Protein AF-0000000082894915 (afdb_homodimer)

Secondary structure (DSSP, 8-state):
--------HHHHHHHHHHHTGGGG-SSPP---TT-EE-TTSTTSEE--TTEESTTS-EEPPPBS-S--EEEE--SS-EEEEEEE-PPTT---S-EEEEEEEEPPTT--EEEEEEEEE----GGGSSEEEEEE-SS-TTT-EEEE-SGGGGGG--EEE-SSSEEEEEEEESSS-EEEEEEEEE-/--------HHHHHHHHHHHTGGGG-SSPP---TT-EE-TTSTTSEE--TTEESTTS-EEPPPBS-S--EEEE--SS-EEEEEEE-PPTT--PSPEEEEEEEEPPTT--EEEEEEEEE----GGGSSEEEEEE-SS-TTT-EEEE-SGGGGGG--EEE-SSSEEEEEEEESSS-EEEEEEEEE-

Foldseek 3Di:
DPVPPPDALLVVLVVCVVVVLLVCQPDADQAPLSWHQDSVHRQATDEFPQFDDRRSPHGDDWDQFDDEDEAEFAADKDKDKDKGAGDPPDDDDKTKYKYKYFYPFPKKKKKFWDFKDDDADPVCVFKWKWKAQRPHRRPRIDIDRHRVCSVVDGMDMHPTGMMMMMIMHRDGMMITMMMMHID/DPPPPPDALLVVLVVCVVVVLLVCQPDADQAPLSWHQDSVHRQATDEFPQFDDRRSPHGDDWDQFDDEDEAEFAADKDKDKDKGAGDPPDPDDKTKYKYKYFYPFPKKKKKFWDFKDDDADPVCVFWWKWKAQRPHRRPRIDIDRHRVCSVVDGMDIHPTGMMMMMIMHRDGMMITMMMMHID

pLDDT: mean 91.47, std 13.09, range [15.95, 98.88]

Sequence (366 aa):
MGNSVYASASVFKAVNDYYDCAKVCIFKLSCRNGGYQNPANCISCNCPEGFGGPLCERRENSVVATCGGDFKATSVWQTLSATLDRRIGRTPFPFSCYFHIKAPAGKRVMIQLETLRMTCSTACSMNNLMINLGENWYTGSMRLCCTSDIEKYGTFTTAENLAVMGLYSRLNSVYFSVKYKITMGNSVYASASVFKAVNDYYDCAKVCIFKLSCRNGGYQNPANCISCNCPEGFGGPLCERRENSVVATCGGDFKATSVWQTLSATLDRRIGRTPFPFSCYFHIKAPAGKRVMIQLETLRMTCSTACSMNNLMINLGENWYTGSMRLCCTSDIEKYGTFTTAENLAVMGLYSRLNSVYFSVKYKIT

InterPro domains:
  IPR000742 EGF-like domain [PS00022] (45-56)
  IPR000742 EGF-like domain [PS01186] (45-56)
  IPR000859 CUB domain [PS01180] (67-183)
  IPR000859 CUB domain [SM00042] (67-183)
  IPR035914 Spermadhesin, CUB domain superfamily [G3DSA:2.60.120.290] (61-182)
  IPR035914 Spermadhesin, CUB domain superfamily [SSF49854] (64-174)

Structure (mmCIF, N/CA/C/O backbone):
data_AF-0000000082894915-model_v1
#
loop_
_entity.id
_entity.type
_entity.pdbx_description
1 polymer 'CUB domain-containing protein'
#
loop_
_atom_site.group_PDB
_atom_site.id
_atom_site.type_symbol
_atom_site.label_atom_id
_atom_site.label_alt_id
_atom_site.label_comp_id
_atom_site.label_asym_id
_atom_site.label_entity_id
_atom_site.label_seq_id
_atom_site.pdbx_PDB_ins_code
_atom_site.Cartn_x
_atom_site.Cartn_y
_atom_site.Cartn_z
_atom_site.occupancy
_atom_site.B_iso_or_equiv
_atom_site.auth_seq_id
_atom_site.auth_comp_id
_atom_site.auth_asym_id
_atom_site.auth_atom_id
_atom_site.pdbx_PDB_model_num
ATOM 1 N N . MET A 1 1 ? -10.992 10.609 -13.406 1 15.95 1 MET A N 1
ATOM 2 C CA . MET A 1 1 ? -9.812 9.766 -13.242 1 15.95 1 MET A CA 1
ATOM 3 C C . MET A 1 1 ? -9.68 9.289 -11.805 1 15.95 1 MET A C 1
ATOM 5 O O . MET A 1 1 ? -9.469 10.094 -10.898 1 15.95 1 MET A O 1
ATOM 9 N N . GLY A 1 2 ? -10.453 8.492 -11.234 1 24.12 2 GLY A N 1
ATOM 10 C CA . GLY A 1 2 ? -10.508 7.828 -9.945 1 24.12 2 GLY A CA 1
ATOM 11 C C . GLY A 1 2 ? -9.148 7.395 -9.438 1 24.12 2 GLY A C 1
ATOM 12 O O . GLY A 1 2 ? -8.422 6.676 -10.133 1 24.12 2 GLY A O 1
ATOM 13 N N . ASN A 1 3 ? -8.289 8.211 -8.922 1 26.86 3 ASN A N 1
ATOM 14 C CA . ASN A 1 3 ? -6.891 8.047 -8.547 1 26.86 3 ASN A CA 1
ATOM 15 C C . ASN A 1 3 ? -6.629 6.66 -7.957 1 26.86 3 ASN A C 1
ATOM 17 O O . ASN A 1 3 ? -7.031 6.375 -6.828 1 26.86 3 ASN A O 1
ATOM 21 N N . SER A 1 4 ? -6.863 5.605 -8.68 1 36.03 4 SER A N 1
ATOM 22 C CA . SER A 1 4 ? -6.73 4.18 -8.398 1 36.03 4 SER A CA 1
ATOM 23 C C . SER A 1 4 ? -5.422 3.879 -7.676 1 36.03 4 SER A C 1
ATOM 25 O O . SER A 1 4 ? -4.34 4.125 -8.219 1 36.03 4 SER A O 1
ATOM 27 N N . VAL A 1 5 ? -5.207 4.395 -6.449 1 45.31 5 VAL A N 1
ATOM 28 C CA . VAL A 1 5 ? -4.051 3.971 -5.664 1 45.31 5 VAL A CA 1
ATOM 29 C C . VAL A 1 5 ? -3.736 2.506 -5.961 1 45.31 5 VAL A C 1
ATOM 31 O O . VAL A 1 5 ? -4.578 1.628 -5.746 1 45.31 5 VAL A O 1
ATOM 34 N N . TYR A 1 6 ? -2.873 2.234 -6.887 1 55.25 6 TYR A N 1
ATOM 35 C CA . TYR A 1 6 ? -2.375 0.924 -7.285 1 55.25 6 TYR A CA 1
ATOM 36 C C . TYR A 1 6 ? -1.666 0.233 -6.125 1 55.25 6 TYR A C 1
ATOM 38 O O . TYR A 1 6 ? -0.63 0.707 -5.652 1 55.25 6 TYR A O 1
ATOM 46 N N . ALA A 1 7 ? -2.5 -0.317 -5.234 1 73.12 7 ALA A N 1
ATOM 47 C CA . ALA A 1 7 ? -1.909 -1.176 -4.211 1 73.12 7 ALA A CA 1
ATOM 48 C C . ALA A 1 7 ? -1.878 -2.631 -4.668 1 73.12 7 ALA A C 1
ATOM 50 O O . ALA A 1 7 ? -2.74 -3.066 -5.434 1 73.12 7 ALA A O 1
ATOM 51 N N . SER A 1 8 ? -0.844 -3.209 -4.254 1 81.88 8 SER A N 1
ATOM 52 C CA . SER A 1 8 ? -0.698 -4.621 -4.594 1 81.88 8 SER A CA 1
ATOM 53 C C . SER A 1 8 ? -1.717 -5.477 -3.85 1 81.88 8 SER A C 1
ATOM 55 O O . SER A 1 8 ? -2.336 -5.02 -2.887 1 81.88 8 SER A O 1
ATOM 57 N N . ALA A 1 9 ? -1.854 -6.645 -4.309 1 88.19 9 ALA A N 1
ATOM 58 C CA . ALA A 1 9 ? -2.766 -7.59 -3.674 1 88.19 9 ALA A CA 1
ATOM 59 C C . ALA A 1 9 ? -2.377 -7.836 -2.219 1 88.19 9 ALA A C 1
ATOM 61 O O . ALA A 1 9 ? -3.242 -7.984 -1.354 1 88.19 9 ALA A O 1
ATOM 62 N N . SER A 1 10 ? -1.105 -7.914 -2.002 1 90.19 10 SER A N 1
ATOM 63 C CA . SER A 1 10 ? -0.643 -8.156 -0.64 1 90.19 10 SER A CA 1
ATOM 64 C C . SER A 1 10 ? -1.04 -7.02 0.292 1 90.19 10 SER A C 1
ATOM 66 O O . SER A 1 10 ? -1.34 -7.246 1.466 1 90.19 10 SER A O 1
ATOM 68 N N . VAL A 1 11 ? -1.036 -5.875 -0.235 1 89.62 11 VAL A N 1
ATOM 69 C CA . VAL A 1 11 ? -1.404 -4.715 0.572 1 89.62 11 VAL A CA 1
ATOM 70 C C . VAL A 1 11 ? -2.898 -4.758 0.886 1 89.62 11 VAL A C 1
ATOM 72 O O . VAL A 1 11 ? -3.305 -4.543 2.031 1 89.62 11 VAL A O 1
ATOM 75 N N . PHE A 1 12 ? -3.711 -5.066 -0.064 1 92.88 12 PHE A N 1
ATOM 76 C CA . PHE A 1 12 ? -5.145 -5.215 0.161 1 92.88 12 PHE A CA 1
ATOM 77 C C . PHE A 1 12 ? -5.418 -6.266 1.229 1 92.88 12 PHE A C 1
ATOM 79 O O . PHE A 1 12 ? -6.25 -6.055 2.115 1 92.88 12 PHE A O 1
ATOM 86 N N . LYS A 1 13 ? -4.738 -7.301 1.101 1 93.75 13 LYS A N 1
ATOM 87 C CA . LYS A 1 13 ? -4.898 -8.359 2.088 1 93.75 13 LYS A CA 1
ATOM 88 C C . LYS A 1 13 ? -4.512 -7.879 3.484 1 93.75 13 LYS A C 1
ATOM 90 O O . LYS A 1 13 ? -5.223 -8.148 4.457 1 93.75 13 LYS A O 1
ATOM 95 N N . ALA A 1 14 ? -3.439 -7.234 3.566 1 92.25 14 ALA A N 1
ATOM 96 C CA . ALA A 1 14 ? -2.959 -6.742 4.855 1 92.25 14 ALA A CA 1
ATOM 97 C C . ALA A 1 14 ? -3.971 -5.793 5.492 1 92.25 14 ALA A C 1
ATOM 99 O O . ALA A 1 14 ? -4.258 -5.895 6.688 1 92.25 14 ALA A O 1
ATOM 100 N N . VAL A 1 15 ? -4.465 -4.922 4.746 1 92 15 VAL A N 1
ATOM 101 C CA . VAL A 1 15 ? -5.414 -3.947 5.27 1 92 15 VAL A CA 1
ATOM 102 C C . VAL A 1 15 ? -6.715 -4.648 5.656 1 92 15 VAL A C 1
ATOM 104 O O . VAL A 1 15 ? -7.293 -4.355 6.707 1 92 15 VAL A O 1
ATOM 107 N N . ASN A 1 16 ? -7.199 -5.543 4.801 1 93.88 16 ASN A N 1
ATOM 108 C CA . ASN A 1 16 ? -8.359 -6.355 5.156 1 93.88 16 ASN A CA 1
ATOM 109 C C . ASN A 1 16 ? -8.172 -7.035 6.512 1 93.88 16 ASN A C 1
ATOM 111 O O . ASN A 1 16 ? -9.086 -7.031 7.344 1 93.88 16 ASN A O 1
ATOM 115 N N . ASP A 1 17 ? -7.031 -7.633 6.656 1 92.75 17 ASP A N 1
ATOM 116 C CA . ASP A 1 17 ? -6.766 -8.352 7.898 1 92.75 17 ASP A CA 1
ATOM 117 C C . ASP A 1 17 ? -6.719 -7.395 9.086 1 92.75 17 ASP A C 1
ATOM 119 O O . ASP A 1 17 ? -7.164 -7.734 10.18 1 92.75 17 ASP A O 1
ATOM 123 N N . TYR A 1 18 ? -6.184 -6.262 8.852 1 91.5 18 TYR A N 1
ATOM 124 C CA . TYR A 1 18 ? -6.074 -5.27 9.914 1 91.5 18 TYR A CA 1
ATOM 125 C C . TYR A 1 18 ? -7.453 -4.793 10.359 1 91.5 18 TYR A C 1
ATOM 127 O O . TYR A 1 18 ? -7.742 -4.75 11.555 1 91.5 18 TYR A O 1
ATOM 135 N N . TYR A 1 19 ? -8.336 -4.539 9.422 1 92.19 19 TYR A N 1
ATOM 136 C CA . TYR A 1 19 ? -9.648 -3.975 9.734 1 92.19 19 TYR A CA 1
ATOM 137 C C . TYR A 1 19 ? -10.695 -5.07 9.883 1 92.19 19 TYR A C 1
ATOM 139 O O . TYR A 1 19 ? -11.805 -4.82 10.367 1 92.19 19 TYR A O 1
ATOM 147 N N . ASP A 1 20 ? -10.32 -6.246 9.391 1 92.5 20 ASP A N 1
ATOM 148 C CA . ASP A 1 20 ? -11.305 -7.324 9.273 1 92.5 20 ASP A CA 1
ATOM 149 C C . ASP A 1 20 ? -12.469 -6.91 8.375 1 92.5 20 ASP A C 1
ATOM 151 O O . ASP A 1 20 ? -13.633 -7.051 8.75 1 92.5 20 ASP A O 1
ATOM 155 N N . CYS A 1 21 ? -12.102 -6.363 7.293 1 94.19 21 CYS A N 1
ATOM 156 C CA . CYS A 1 21 ? -13.102 -5.812 6.383 1 94.19 21 CYS A CA 1
ATOM 157 C C . CYS A 1 21 ? -14.078 -6.891 5.93 1 94.19 21 CYS A C 1
ATOM 159 O O . CYS A 1 21 ? -15.273 -6.629 5.781 1 94.19 21 CYS A O 1
ATOM 161 N N . ALA A 1 22 ? -13.547 -8.039 5.703 1 94.94 22 ALA A N 1
ATOM 162 C CA . ALA A 1 22 ? -14.367 -9.125 5.172 1 94.94 22 ALA A CA 1
ATOM 163 C C . ALA A 1 22 ? -15.461 -9.516 6.16 1 94.94 22 ALA A C 1
ATOM 165 O O . ALA A 1 22 ? -16.391 -10.242 5.805 1 94.94 22 ALA A O 1
ATOM 166 N N . LYS A 1 23 ? -15.398 -9.023 7.344 1 91.31 23 LYS A N 1
ATOM 167 C CA . LYS A 1 23 ? -16.391 -9.32 8.367 1 91.31 23 LYS A CA 1
ATOM 168 C C . LYS A 1 23 ? -17.781 -8.844 7.938 1 91.31 23 LYS A C 1
ATOM 170 O O . LYS A 1 23 ? -18.797 -9.32 8.445 1 91.31 23 LYS A O 1
ATOM 175 N N . VAL A 1 24 ? -17.812 -7.969 7 1 91.38 24 VAL A N 1
ATOM 176 C CA . VAL A 1 24 ? -19.078 -7.426 6.52 1 91.38 24 VAL A CA 1
ATOM 177 C C . VAL A 1 24 ? -19.891 -8.539 5.855 1 91.38 24 VAL A C 1
ATOM 179 O O . VAL A 1 24 ? -21.109 -8.438 5.758 1 91.38 24 VAL A O 1
ATOM 182 N N . CYS A 1 25 ? -19.219 -9.492 5.387 1 94.19 25 CYS A N 1
ATOM 183 C CA . CYS A 1 25 ? -19.891 -10.602 4.715 1 94.19 25 CYS A CA 1
ATOM 184 C C . CYS A 1 25 ? -20.562 -11.523 5.719 1 94.19 25 CYS A C 1
ATOM 186 O O . CYS A 1 25 ? -19.891 -12.148 6.547 1 94.19 25 CYS A O 1
ATOM 188 N N . ILE A 1 26 ? -21.812 -11.648 5.621 1 93.31 26 ILE A N 1
ATOM 189 C CA . ILE A 1 26 ? -22.594 -12.414 6.574 1 93.31 26 ILE A CA 1
ATOM 190 C C . ILE A 1 26 ? -22.344 -13.906 6.363 1 93.31 26 ILE A C 1
ATOM 192 O O . ILE A 1 26 ? -22.094 -14.641 7.32 1 93.31 26 ILE A O 1
ATOM 196 N N . PHE A 1 27 ? -22.5 -14.281 5.09 1 96.19 27 PHE A N 1
ATOM 197 C CA . PHE A 1 27 ? -22.203 -15.672 4.777 1 96.19 27 PHE A CA 1
ATOM 198 C C . PHE A 1 27 ? -20.719 -15.867 4.527 1 96.19 27 PHE A C 1
ATOM 200 O O . PHE A 1 27 ? -20.141 -15.203 3.66 1 96.19 27 PHE A O 1
ATOM 207 N N . LYS A 1 28 ? -20.156 -16.703 5.25 1 96.75 28 LYS A N 1
ATOM 208 C CA . LYS A 1 28 ? -18.703 -16.859 5.195 1 96.75 28 LYS A CA 1
ATOM 209 C C . LYS A 1 28 ? -18.312 -17.891 4.145 1 96.75 28 LYS A C 1
ATOM 211 O O . LYS A 1 28 ? -18.953 -18.938 4.02 1 96.75 28 LYS A O 1
ATOM 216 N N . LEU A 1 29 ? -17.297 -17.547 3.377 1 97.56 29 LEU A N 1
ATOM 217 C CA . LEU A 1 29 ? -16.688 -18.469 2.428 1 97.56 29 LEU A CA 1
ATOM 218 C C . LEU A 1 29 ? -15.398 -19.062 2.998 1 97.56 29 LEU A C 1
ATOM 220 O O . LEU A 1 29 ? -14.703 -18.422 3.785 1 97.56 29 LEU A O 1
ATOM 224 N N . SER A 1 30 ? -15.094 -20.281 2.604 1 97.62 30 SER A N 1
ATOM 225 C CA . SER A 1 30 ? -13.805 -20.875 2.92 1 97.62 30 SER A CA 1
ATOM 226 C C . SER A 1 30 ? -12.797 -20.641 1.804 1 97.62 30 SER A C 1
ATOM 228 O O . SER A 1 30 ? -12.625 -21.484 0.924 1 97.62 30 SER A O 1
ATOM 230 N N . CYS A 1 31 ? -12.156 -19.578 1.862 1 98.5 31 CYS A N 1
ATOM 231 C CA . CYS A 1 31 ? -11.18 -19.234 0.837 1 98.5 31 CYS A CA 1
ATOM 232 C C . CYS A 1 31 ? -9.93 -20.094 0.964 1 98.5 31 CYS A C 1
ATOM 234 O O . CYS A 1 31 ? -9.469 -20.375 2.074 1 98.5 31 CYS A O 1
ATOM 236 N N . ARG A 1 32 ? -9.383 -20.453 -0.139 1 98.06 32 ARG A N 1
ATOM 237 C CA . ARG A 1 32 ? -8.234 -21.359 -0.155 1 98.06 32 ARG A CA 1
ATOM 238 C C . ARG A 1 32 ? -6.949 -20.594 -0.466 1 98.06 32 ARG A C 1
ATOM 240 O O . ARG A 1 32 ? -6.992 -19.422 -0.853 1 98.06 32 ARG A O 1
ATOM 247 N N . ASN A 1 33 ? -5.863 -21.219 -0.162 1 97.75 33 ASN A N 1
ATOM 248 C CA . ASN A 1 33 ? -4.527 -20.781 -0.541 1 97.75 33 ASN A CA 1
ATOM 249 C C . ASN A 1 33 ? -4.273 -19.328 -0.114 1 97.75 33 ASN A C 1
ATOM 251 O O . ASN A 1 33 ? -3.73 -18.531 -0.883 1 97.75 33 ASN A O 1
ATOM 255 N N . GLY A 1 34 ? -4.73 -19.031 1.026 1 96.75 34 GLY A N 1
ATOM 256 C CA . GLY A 1 34 ? -4.441 -17.719 1.613 1 96.75 34 GLY A CA 1
ATOM 257 C C . GLY A 1 34 ? -5.395 -16.641 1.157 1 96.75 34 GLY A C 1
ATOM 258 O O . GLY A 1 34 ? -5.273 -15.484 1.571 1 96.75 34 GLY A O 1
ATOM 259 N N . GLY A 1 35 ? -6.332 -16.984 0.276 1 98 35 GLY A N 1
ATOM 260 C CA . GLY A 1 35 ? -7.336 -16.016 -0.137 1 98 35 GLY A CA 1
ATOM 261 C C . GLY A 1 35 ? -8.211 -15.539 1.007 1 98 35 GLY A C 1
ATOM 262 O O . GLY A 1 35 ? -8.203 -16.125 2.09 1 98 35 GLY A O 1
ATOM 263 N N . TYR A 1 36 ? -8.891 -14.383 0.743 1 97.69 36 TYR A N 1
ATOM 264 C CA . TYR A 1 36 ? -9.844 -13.867 1.718 1 97.69 36 TYR A CA 1
ATOM 265 C C . TYR A 1 36 ? -11.117 -13.391 1.034 1 97.69 36 TYR A C 1
ATOM 267 O O . TYR A 1 36 ? -11.102 -13.039 -0.148 1 97.69 36 TYR A O 1
ATOM 275 N N . GLN A 1 37 ? -12.156 -13.523 1.823 1 97.44 37 GLN A N 1
ATOM 276 C CA . GLN A 1 37 ? -13.453 -13.156 1.256 1 97.44 37 GLN A CA 1
ATOM 277 C C . GLN A 1 37 ? -13.492 -11.672 0.899 1 97.44 37 GLN A C 1
ATOM 279 O O . GLN A 1 37 ? -13.062 -10.828 1.688 1 97.44 37 GLN A O 1
ATOM 284 N N . ASN A 1 38 ? -13.969 -11.367 -0.318 1 96.44 38 ASN A N 1
ATOM 285 C CA . ASN A 1 38 ? -14 -10.008 -0.849 1 96.44 38 ASN A CA 1
ATOM 286 C C . ASN A 1 38 ? -15.102 -9.18 -0.203 1 96.44 38 ASN A C 1
ATOM 288 O O . ASN A 1 38 ? -16.281 -9.43 -0.427 1 96.44 38 ASN A O 1
ATOM 292 N N . PRO A 1 39 ? -14.688 -8.148 0.516 1 94.5 39 PRO A N 1
ATOM 293 C CA . PRO A 1 39 ? -15.719 -7.355 1.193 1 94.5 39 PRO A CA 1
ATOM 294 C C . PRO A 1 39 ? -16.641 -6.633 0.217 1 94.5 39 PRO A C 1
ATOM 296 O O . PRO A 1 39 ? -17.781 -6.324 0.559 1 94.5 39 PRO A O 1
ATOM 299 N N . ALA A 1 40 ? -16.109 -6.395 -1 1 93.06 40 ALA A N 1
ATOM 300 C CA . ALA A 1 40 ? -16.875 -5.66 -1.994 1 93.06 40 ALA A CA 1
ATOM 301 C C . ALA A 1 40 ? -17.797 -6.598 -2.781 1 93.06 40 ALA A C 1
ATOM 303 O O . ALA A 1 40 ? -18.688 -6.148 -3.492 1 93.06 40 ALA A O 1
ATOM 304 N N . ASN A 1 41 ? -17.5 -7.852 -2.791 1 94.31 41 ASN A N 1
ATOM 305 C CA . ASN A 1 41 ? -18.25 -8.906 -3.459 1 94.31 41 ASN A CA 1
ATOM 306 C C . ASN A 1 41 ? -18.219 -10.211 -2.662 1 94.31 41 ASN A C 1
ATOM 308 O O . ASN A 1 41 ? -17.438 -11.117 -2.973 1 94.31 41 ASN A O 1
ATOM 312 N N . CYS A 1 42 ? -19.109 -10.375 -1.768 1 95.75 42 CYS A N 1
ATOM 313 C CA . CYS A 1 42 ? -19.062 -11.383 -0.713 1 95.75 42 CYS A CA 1
ATOM 314 C C . CYS A 1 42 ? -19.266 -12.781 -1.282 1 95.75 42 CYS A C 1
ATOM 316 O O . CYS A 1 42 ? -19.188 -13.773 -0.555 1 95.75 42 CYS A O 1
ATOM 318 N N . ILE A 1 43 ? -19.391 -12.891 -2.551 1 97.06 43 ILE A N 1
ATOM 319 C CA . ILE A 1 43 ? -19.641 -14.211 -3.115 1 97.06 43 ILE A CA 1
ATOM 320 C C . ILE A 1 43 ? -18.359 -14.781 -3.707 1 97.06 43 ILE A C 1
ATOM 322 O O . ILE A 1 43 ? -18.375 -15.836 -4.34 1 97.06 43 ILE A O 1
ATOM 326 N N . SER A 1 44 ? -17.297 -14.062 -3.555 1 97.75 44 SER A N 1
ATOM 327 C CA . SER A 1 44 ? -16.016 -14.547 -4.059 1 97.75 44 SER A CA 1
ATOM 328 C C . SER A 1 44 ? -14.867 -14.133 -3.143 1 97.75 44 SER A C 1
ATOM 330 O O . SER A 1 44 ? -15.039 -13.289 -2.26 1 97.75 44 SER A O 1
ATOM 332 N N . CYS A 1 45 ? -13.766 -14.781 -3.342 1 98.44 45 CYS A N 1
ATOM 333 C CA . CYS A 1 45 ? -12.555 -14.469 -2.592 1 98.44 45 CYS A CA 1
ATOM 334 C C . CYS A 1 45 ? -11.594 -13.633 -3.434 1 98.44 45 CYS A C 1
ATOM 336 O O . CYS A 1 45 ? -11.594 -13.734 -4.664 1 98.44 45 CYS A O 1
ATOM 338 N N . ASN A 1 46 ? -10.883 -12.789 -2.775 1 97.44 46 ASN A N 1
ATOM 339 C CA . ASN A 1 46 ? -9.664 -12.227 -3.35 1 97.44 46 ASN A CA 1
ATOM 340 C C . ASN A 1 46 ? -8.492 -13.195 -3.242 1 97.44 46 ASN A C 1
ATOM 342 O O . ASN A 1 46 ? -8.195 -13.703 -2.158 1 97.44 46 ASN A O 1
ATOM 346 N N . CYS A 1 47 ? -7.906 -13.375 -4.387 1 98.06 47 CYS A N 1
ATOM 347 C CA . CYS A 1 47 ? -6.895 -14.43 -4.43 1 98.06 47 CYS A CA 1
ATOM 348 C C . CYS A 1 47 ? -5.496 -13.836 -4.539 1 98.06 47 CYS A C 1
ATOM 350 O O . CYS A 1 47 ? -5.309 -12.781 -5.141 1 98.06 47 CYS A O 1
ATOM 352 N N . PRO A 1 48 ? -4.457 -14.539 -3.916 1 97.38 48 PRO A N 1
ATOM 353 C CA . PRO A 1 48 ? -3.078 -14.18 -4.254 1 97.38 48 PRO A CA 1
ATOM 354 C C . PRO A 1 48 ? -2.762 -14.367 -5.734 1 97.38 48 PRO A C 1
ATOM 356 O O . PRO A 1 48 ? -3.447 -15.133 -6.422 1 97.38 48 PRO A O 1
ATOM 359 N N . GLU A 1 49 ? -1.721 -13.602 -6.109 1 95.62 49 GLU A N 1
ATOM 360 C CA . GLU A 1 49 ? -1.301 -13.742 -7.504 1 95.62 49 GLU A CA 1
ATOM 361 C C . GLU A 1 49 ? -1.016 -15.203 -7.848 1 95.62 49 GLU A C 1
ATOM 363 O O . GLU A 1 49 ? -0.374 -15.914 -7.07 1 95.62 49 GLU A O 1
ATOM 368 N N . GLY A 1 50 ? -1.603 -15.703 -8.977 1 97.94 50 GLY A N 1
ATOM 369 C CA . GLY A 1 50 ? -1.394 -17.062 -9.438 1 97.94 50 GLY A CA 1
ATOM 370 C C . GLY A 1 50 ? -2.541 -18 -9.094 1 97.94 50 GLY A C 1
ATOM 371 O O . GLY A 1 50 ? -2.604 -19.125 -9.586 1 97.94 50 GLY A O 1
ATOM 372 N N . PHE A 1 51 ? -3.389 -17.516 -8.297 1 98.56 51 PHE A N 1
ATOM 373 C CA . PHE A 1 51 ? -4.559 -18.312 -7.934 1 98.56 51 PHE A CA 1
ATOM 374 C C . PHE A 1 51 ? -5.836 -17.656 -8.445 1 98.56 51 PHE A C 1
ATOM 376 O O . PHE A 1 51 ? -5.938 -16.438 -8.484 1 98.56 51 PHE A O 1
ATOM 383 N N . GLY A 1 52 ? -6.773 -18.594 -8.805 1 97.81 52 GLY A N 1
ATOM 384 C CA . GLY A 1 52 ? -8.062 -18.125 -9.281 1 97.81 52 GLY A CA 1
ATOM 385 C C . GLY A 1 52 ? -9.219 -18.984 -8.805 1 97.81 52 GLY A C 1
ATOM 386 O O . GLY A 1 52 ? -9.062 -19.797 -7.895 1 97.81 52 GLY A O 1
ATOM 387 N N . GLY A 1 53 ? -10.43 -18.688 -9.461 1 97 53 GLY A N 1
ATOM 388 C CA . GLY A 1 53 ? -11.656 -19.297 -8.977 1 97 53 GLY A CA 1
ATOM 389 C C . GLY A 1 53 ? -12.305 -18.516 -7.844 1 97 53 GLY A C 1
ATOM 390 O O . GLY A 1 53 ? -11.664 -17.656 -7.227 1 97 53 GLY A O 1
ATOM 391 N N . PRO A 1 54 ? -13.578 -18.828 -7.59 1 97.12 54 PRO A N 1
ATOM 392 C CA . PRO A 1 54 ? -14.273 -18.047 -6.562 1 97.12 54 PRO A CA 1
ATOM 393 C C . PRO A 1 54 ? -13.68 -18.234 -5.168 1 97.12 54 PRO A C 1
ATOM 395 O O . PRO A 1 54 ? -13.805 -17.359 -4.309 1 97.12 54 PRO A O 1
ATOM 398 N N . LEU A 1 55 ? -12.953 -19.359 -4.965 1 98.56 55 LEU A N 1
ATOM 399 C CA . LEU A 1 55 ? -12.422 -19.656 -3.641 1 98.56 55 LEU A CA 1
ATOM 400 C C . LEU A 1 55 ? -10.898 -19.672 -3.654 1 98.56 55 LEU A C 1
ATOM 402 O O . LEU A 1 55 ? -10.266 -20.062 -2.666 1 98.56 55 LEU A O 1
ATOM 406 N N . CYS A 1 56 ? -10.273 -19.297 -4.738 1 98.62 56 CYS A N 1
ATOM 407 C CA . CYS A 1 56 ? -8.828 -19.328 -4.914 1 98.62 56 CYS A CA 1
ATOM 408 C C . CYS A 1 56 ? -8.305 -20.766 -4.918 1 98.62 56 CYS A C 1
ATOM 410 O O . CYS A 1 56 ? -7.258 -21.047 -4.332 1 98.62 56 CYS A O 1
ATOM 412 N N . GLU A 1 57 ? -9.125 -21.625 -5.574 1 98.06 57 GLU A N 1
ATOM 413 C CA . GLU A 1 57 ? -8.844 -23.047 -5.445 1 98.06 57 GLU A CA 1
ATOM 414 C C . GLU A 1 57 ? -8.117 -23.578 -6.68 1 98.06 57 GLU A C 1
ATOM 416 O O . GLU A 1 57 ? -7.699 -24.734 -6.707 1 98.06 57 GLU A O 1
ATOM 421 N N . ARG A 1 58 ? -7.988 -22.719 -7.617 1 98 58 ARG A N 1
ATOM 422 C CA . ARG A 1 58 ? -7.367 -23.203 -8.852 1 98 58 ARG A CA 1
ATOM 423 C C . ARG A 1 58 ? -6.371 -22.188 -9.398 1 98 58 ARG A C 1
ATOM 425 O O . ARG A 1 58 ? -6.258 -21.078 -8.867 1 98 58 ARG A O 1
ATOM 432 N N . ARG A 1 59 ? -5.602 -22.609 -10.43 1 98.5 59 ARG A N 1
ATOM 433 C CA . ARG A 1 59 ? -4.648 -21.75 -11.133 1 98.5 59 ARG A CA 1
ATOM 434 C C . ARG A 1 59 ? -5.355 -20.562 -11.766 1 98.5 59 ARG A C 1
ATOM 436 O O . ARG A 1 59 ? -6.438 -20.703 -12.336 1 98.5 59 ARG A O 1
ATOM 443 N N . GLU A 1 60 ? -4.766 -19.406 -11.578 1 97.5 60 GLU A N 1
ATOM 444 C CA . GLU A 1 60 ? -5.285 -18.203 -12.234 1 97.5 60 GLU A CA 1
ATOM 445 C C . GLU A 1 60 ? -5.262 -18.359 -13.75 1 97.5 60 GLU A C 1
ATOM 447 O O . GLU A 1 60 ? -4.301 -18.891 -14.312 1 97.5 60 GLU A O 1
ATOM 452 N N . ASN A 1 61 ? -6.305 -17.812 -14.383 1 94.25 61 ASN A N 1
ATOM 453 C CA . ASN A 1 61 ? -6.383 -17.891 -15.836 1 94.25 61 ASN A CA 1
ATOM 454 C C . ASN A 1 61 ? -5.375 -16.953 -16.5 1 94.25 61 ASN A C 1
ATOM 456 O O . ASN A 1 61 ? -5.047 -15.898 -15.945 1 94.25 61 ASN A O 1
ATOM 460 N N . SER A 1 62 ? -4.934 -17.438 -17.672 1 91 62 SER A N 1
ATOM 461 C CA . SER A 1 62 ? -4.074 -16.578 -18.469 1 91 62 SER A CA 1
ATOM 462 C C . SER A 1 62 ? -4.828 -15.336 -18.938 1 91 62 SER A C 1
ATOM 464 O O . SER A 1 62 ? -6.051 -15.359 -19.094 1 91 62 SER A O 1
ATOM 466 N N . VAL A 1 63 ? -4.078 -14.273 -19.031 1 88.94 63 VAL A N 1
ATOM 467 C CA . VAL A 1 63 ? -4.637 -13.023 -19.562 1 88.94 63 VAL A CA 1
ATOM 468 C C . VAL A 1 63 ? -3.963 -12.672 -20.875 1 88.94 63 VAL A C 1
ATOM 470 O O . VAL A 1 63 ? -2.758 -12.406 -20.922 1 88.94 63 VAL A O 1
ATOM 473 N N . VAL A 1 64 ? -4.719 -12.633 -21.969 1 87.06 64 VAL A N 1
ATOM 474 C CA . VAL A 1 64 ? -4.273 -12.227 -23.297 1 87.06 64 VAL A CA 1
ATOM 475 C C . VAL A 1 64 ? -3.078 -13.078 -23.719 1 87.06 64 VAL A C 1
ATOM 477 O O . VAL A 1 64 ? -2.09 -12.555 -24.234 1 87.06 64 VAL A O 1
ATOM 480 N N . ALA A 1 65 ? -3.023 -14.305 -23.25 1 87.88 65 ALA A N 1
ATOM 481 C CA . ALA A 1 65 ? -1.941 -15.242 -23.547 1 87.88 65 ALA A CA 1
ATOM 482 C C . ALA A 1 65 ? -2.459 -16.672 -23.625 1 87.88 65 ALA A C 1
ATOM 484 O O . ALA A 1 65 ? -3.59 -16.953 -23.219 1 87.88 65 ALA A O 1
ATOM 485 N N . THR A 1 66 ? -1.65 -17.547 -24.219 1 87.62 66 THR A N 1
ATOM 486 C CA . THR A 1 66 ? -2.084 -18.938 -24.406 1 87.62 66 THR A CA 1
ATOM 487 C C . THR A 1 66 ? -1.213 -19.891 -23.594 1 87.62 66 THR A C 1
ATOM 489 O O . THR A 1 66 ? -1.309 -21.109 -23.734 1 87.62 66 THR A O 1
ATOM 492 N N . CYS A 1 67 ? -0.494 -19.344 -22.812 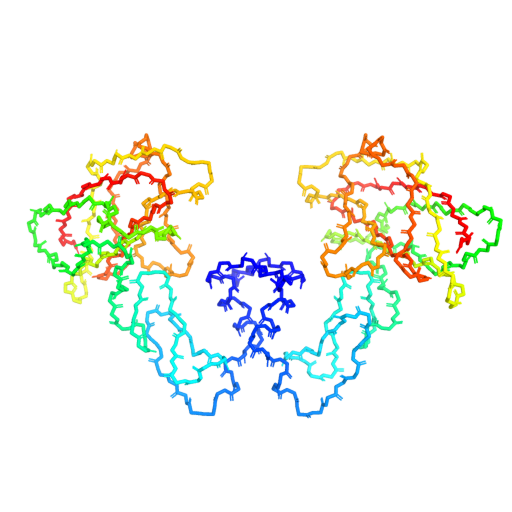1 94.06 67 CYS A N 1
ATOM 493 C CA . CYS A 1 67 ? 0.38 -20.188 -22.016 1 94.06 67 CYS A CA 1
ATOM 494 C C . CYS A 1 67 ? -0.23 -20.438 -20.641 1 94.06 67 CYS A C 1
ATOM 496 O O . CYS A 1 67 ? -1.374 -20.062 -20.375 1 94.06 67 CYS A O 1
ATOM 498 N N . GLY A 1 68 ? 0.43 -21.312 -19.812 1 97 68 GLY A N 1
ATOM 499 C CA . GLY A 1 68 ? -0.035 -21.672 -18.484 1 97 68 GLY A CA 1
ATOM 500 C C . GLY A 1 68 ? -0.449 -23.125 -18.375 1 97 68 GLY A C 1
ATOM 501 O O . GLY A 1 68 ? -0.501 -23.844 -19.375 1 97 68 GLY A O 1
ATOM 502 N N . GLY A 1 69 ? -0.601 -23.547 -17.141 1 97.81 69 GLY A N 1
ATOM 503 C CA . GLY A 1 69 ? -1.038 -24.922 -17 1 97.81 69 GLY A CA 1
ATOM 504 C C . GLY A 1 69 ? -0.741 -25.5 -15.625 1 97.81 69 GLY A C 1
ATOM 505 O O . GLY A 1 69 ? -0.051 -24.859 -14.82 1 97.81 69 GLY A O 1
ATOM 506 N N . ASP A 1 70 ? -1.367 -26.656 -15.367 1 98.56 70 ASP A N 1
ATOM 507 C CA . ASP A 1 70 ? -1.114 -27.453 -14.18 1 98.56 70 ASP A CA 1
ATOM 508 C C . ASP A 1 70 ? -0.197 -28.641 -14.492 1 98.56 70 ASP A C 1
ATOM 510 O O . ASP A 1 70 ? -0.451 -29.391 -15.438 1 98.56 70 ASP A O 1
ATOM 514 N N . PHE A 1 71 ? 0.813 -28.766 -13.703 1 98.75 71 PHE A N 1
ATOM 515 C CA . PHE A 1 71 ? 1.803 -29.812 -13.922 1 98.75 71 PHE A CA 1
ATOM 516 C C . PHE A 1 71 ? 1.979 -30.656 -12.664 1 98.75 71 PHE A C 1
ATOM 518 O O . PHE A 1 71 ? 1.88 -30.156 -11.547 1 98.75 71 PHE A O 1
ATOM 525 N N . LYS A 1 72 ? 2.252 -31.891 -12.883 1 98.62 72 LYS A N 1
ATOM 526 C CA . LYS A 1 72 ? 2.5 -32.812 -11.781 1 98.62 72 LYS A CA 1
ATOM 527 C C . LYS A 1 72 ? 3.98 -33.188 -11.68 1 98.62 72 LYS A C 1
ATOM 529 O O . LYS A 1 72 ? 4.594 -33.594 -12.672 1 98.62 72 LYS A O 1
ATOM 534 N N . ALA A 1 73 ? 4.508 -33.031 -1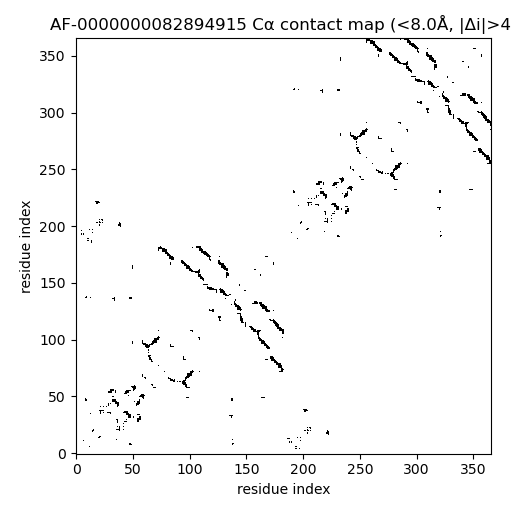0.5 1 98.62 73 ALA A N 1
ATOM 535 C CA . ALA A 1 73 ? 5.891 -33.438 -10.273 1 98.62 73 ALA A CA 1
ATOM 536 C C . ALA A 1 73 ? 5.98 -34.938 -10.016 1 98.62 73 ALA A C 1
ATOM 538 O O . ALA A 1 73 ? 5.121 -35.5 -9.336 1 98.62 73 ALA A O 1
ATOM 539 N N . THR A 1 74 ? 6.984 -35.5 -10.547 1 98.38 74 THR A N 1
ATOM 540 C CA . THR A 1 74 ? 7.277 -36.906 -10.312 1 98.38 74 THR A CA 1
ATOM 541 C C . THR A 1 74 ? 8.688 -37.094 -9.742 1 98.38 74 THR A C 1
ATOM 543 O O . THR A 1 74 ? 9.383 -36.125 -9.484 1 98.38 74 THR A O 1
ATOM 546 N N . SER A 1 75 ? 9.039 -38.344 -9.523 1 97.69 75 SER A N 1
ATOM 547 C CA . SER A 1 75 ? 10.328 -38.594 -8.891 1 97.69 75 SER A CA 1
ATOM 548 C C . SER A 1 75 ? 11.477 -38.375 -9.859 1 97.69 75 SER A C 1
ATOM 550 O O . SER A 1 75 ? 12.641 -38.344 -9.461 1 97.69 75 SER A O 1
ATOM 552 N N . VAL A 1 76 ? 11.188 -38.219 -11.195 1 97.56 76 VAL A N 1
ATOM 553 C CA . VAL A 1 76 ? 12.234 -37.969 -12.18 1 97.56 76 VAL A CA 1
ATOM 554 C C . VAL A 1 76 ? 12.188 -36.5 -12.633 1 97.56 76 VAL A C 1
ATOM 556 O O . VAL A 1 76 ? 11.141 -35.875 -12.547 1 97.56 76 VAL A O 1
ATOM 559 N N . TRP A 1 77 ? 13.297 -36 -13.055 1 97.62 77 TRP A N 1
ATOM 560 C CA . TRP A 1 77 ? 13.359 -34.625 -13.547 1 97.62 77 TRP A CA 1
ATOM 561 C C . TRP A 1 77 ? 12.469 -34.438 -14.773 1 97.62 77 TRP A C 1
ATOM 563 O O . TRP A 1 77 ? 12.531 -35.25 -15.711 1 97.62 77 TRP A O 1
ATOM 573 N N . GLN A 1 78 ? 11.602 -33.469 -14.695 1 98.5 78 GLN A N 1
ATOM 574 C CA . GLN A 1 78 ? 10.766 -33.031 -15.805 1 98.5 78 GLN A CA 1
ATOM 575 C C . GLN A 1 78 ? 11.102 -31.594 -16.203 1 98.5 78 GLN A C 1
ATOM 577 O O . GLN A 1 78 ? 11.727 -30.859 -15.438 1 98.5 78 GLN A O 1
ATOM 582 N N . THR A 1 79 ? 10.75 -31.266 -17.438 1 98.25 79 THR A N 1
ATOM 583 C CA . THR A 1 79 ? 11.039 -29.906 -17.922 1 98.25 79 THR A CA 1
ATOM 584 C C . THR A 1 79 ? 9.742 -29.172 -18.234 1 98.25 79 THR A C 1
ATOM 586 O O . THR A 1 79 ? 8.828 -29.734 -18.828 1 98.25 79 THR A O 1
ATOM 589 N N . LEU A 1 80 ? 9.633 -27.953 -17.719 1 98.25 80 LEU A N 1
ATOM 590 C CA . LEU A 1 80 ? 8.578 -27.016 -18.094 1 98.25 80 LEU A CA 1
ATOM 591 C C . LEU A 1 80 ? 9.156 -25.797 -18.797 1 98.25 80 LEU A C 1
ATOM 593 O O . LEU A 1 80 ? 10.086 -25.156 -18.297 1 98.25 80 LEU A O 1
ATOM 597 N N . SER A 1 81 ? 8.719 -25.516 -20 1 97.94 81 SER A N 1
ATOM 598 C CA . SER A 1 81 ? 9.086 -24.297 -20.703 1 97.94 81 SER A CA 1
ATOM 599 C C . SER A 1 81 ? 7.859 -23.609 -21.312 1 97.94 81 SER A C 1
ATOM 601 O O . SER A 1 81 ? 6.879 -24.281 -21.641 1 97.94 81 SER A O 1
ATOM 603 N N . ALA A 1 82 ? 7.898 -22.328 -21.359 1 97.44 82 ALA A N 1
ATOM 604 C CA . ALA A 1 82 ? 6.77 -21.594 -21.938 1 97.44 82 ALA A CA 1
ATOM 605 C C . ALA A 1 82 ? 7.203 -20.219 -22.438 1 97.44 82 ALA A C 1
ATOM 607 O O . ALA A 1 82 ? 8.203 -19.672 -21.953 1 97.44 82 ALA A O 1
ATOM 608 N N . THR A 1 83 ? 6.527 -19.781 -23.422 1 95.81 83 THR A N 1
ATOM 609 C CA . THR A 1 83 ? 6.684 -18.422 -23.922 1 95.81 83 THR A CA 1
ATOM 610 C C . THR A 1 83 ? 5.402 -17.625 -23.719 1 95.81 83 THR A C 1
ATOM 612 O O . THR A 1 83 ? 4.316 -18.062 -24.078 1 95.81 83 THR A O 1
ATOM 615 N N . LEU A 1 84 ? 5.578 -16.531 -23 1 94.62 84 LEU A N 1
ATOM 616 C CA . LEU A 1 84 ? 4.496 -15.562 -22.922 1 94.62 84 LEU A CA 1
ATOM 617 C C . LEU A 1 84 ? 4.531 -14.617 -24.125 1 94.62 84 LEU A C 1
ATOM 619 O O . LEU A 1 84 ? 5.453 -13.812 -24.266 1 94.62 84 LEU A O 1
ATOM 623 N N . ASP A 1 85 ? 3.615 -14.852 -24.922 1 87.75 85 ASP A N 1
ATOM 624 C CA . ASP A 1 85 ? 3.453 -13.992 -26.094 1 87.75 85 ASP A CA 1
ATOM 625 C C . ASP A 1 85 ? 2.033 -13.438 -26.172 1 87.75 85 ASP A C 1
ATOM 627 O O . ASP A 1 85 ? 1.09 -14.055 -25.672 1 87.75 85 ASP A O 1
ATOM 631 N N . ARG A 1 86 ? 2.074 -12.195 -26.641 1 76.12 86 ARG A N 1
ATOM 632 C CA . ARG A 1 86 ? 0.75 -11.609 -26.828 1 76.12 86 ARG A CA 1
ATOM 633 C C . ARG A 1 86 ? -0.043 -12.375 -27.891 1 76.12 86 ARG A C 1
ATOM 635 O O . ARG A 1 86 ? 0.499 -12.75 -28.938 1 76.12 86 ARG A O 1
ATOM 642 N N . ARG A 1 87 ? -1.255 -12.688 -27.516 1 68.38 87 ARG A N 1
ATOM 643 C CA . ARG A 1 87 ? -2.121 -13.258 -28.547 1 68.38 87 ARG A CA 1
ATOM 644 C C . ARG A 1 87 ? -2.336 -12.266 -29.688 1 68.38 87 ARG A C 1
ATOM 646 O O . ARG A 1 87 ? -2.547 -11.078 -29.453 1 68.38 87 ARG A O 1
ATOM 653 N N . ILE A 1 88 ? -2.199 -12.797 -30.734 1 61.75 88 ILE A N 1
ATOM 654 C CA . ILE A 1 88 ? -2.365 -12.016 -31.953 1 61.75 88 ILE A CA 1
ATOM 655 C C . ILE A 1 88 ? -3.717 -11.305 -31.938 1 61.75 88 ILE A C 1
ATOM 657 O O . ILE A 1 88 ? -4.738 -11.914 -31.594 1 61.75 88 ILE A O 1
ATOM 661 N N . GLY A 1 89 ? -3.631 -9.992 -32.281 1 59.06 89 GLY A N 1
ATOM 662 C CA . GLY A 1 89 ? -4.824 -9.195 -32.531 1 59.06 89 GLY A CA 1
ATOM 663 C C . GLY A 1 89 ? -5.398 -8.586 -31.25 1 59.06 89 GLY A C 1
ATOM 664 O O . GLY A 1 89 ? -6.387 -7.855 -31.297 1 59.06 89 GLY A O 1
ATOM 665 N N . ARG A 1 90 ? -5.047 -9.156 -30.234 1 58.38 90 ARG A N 1
ATOM 666 C CA . ARG A 1 90 ? -5.68 -8.625 -29.031 1 58.38 90 ARG A CA 1
ATOM 667 C C . ARG A 1 90 ? -4.883 -7.453 -28.453 1 58.38 90 ARG A C 1
ATOM 669 O O . ARG A 1 90 ? -3.65 -7.441 -28.531 1 58.38 90 ARG A O 1
ATOM 676 N N . THR A 1 91 ? -5.617 -6.375 -28.562 1 59.28 91 THR A N 1
ATOM 677 C CA . THR A 1 91 ? -5.195 -5.094 -28 1 59.28 91 THR A CA 1
ATOM 678 C C . THR A 1 91 ? -5.555 -5 -26.516 1 59.28 91 THR A C 1
ATOM 680 O O . THR A 1 91 ? -6.59 -5.52 -26.094 1 59.28 91 THR A O 1
ATOM 683 N N . PRO A 1 92 ? -4.855 -5.133 -25.391 1 65.62 92 PRO A N 1
ATOM 684 C CA . PRO A 1 92 ? -4.5 -4.355 -24.203 1 65.62 92 PRO A CA 1
ATOM 685 C C . PRO A 1 92 ? -3.396 -5.016 -23.375 1 65.62 92 PRO A C 1
ATOM 687 O O . PRO A 1 92 ? -3.182 -6.223 -23.484 1 65.62 92 PRO A O 1
ATOM 690 N N . PHE A 1 93 ? -2.305 -4.348 -23.078 1 72.94 93 PHE A N 1
ATOM 691 C CA . PHE A 1 93 ? -1.363 -4.594 -22 1 72.94 93 PHE A CA 1
ATOM 692 C C . PHE A 1 93 ? -2.059 -4.488 -20.641 1 72.94 93 PHE A C 1
ATOM 694 O O . PHE A 1 93 ? -3.018 -3.729 -20.5 1 72.94 93 PHE A O 1
ATOM 701 N N . PRO A 1 94 ? -1.63 -5.531 -19.766 1 87.31 94 PRO A N 1
ATOM 702 C CA . PRO A 1 94 ? -0.559 -6.527 -19.703 1 87.31 94 PRO A CA 1
ATOM 703 C C . PRO A 1 94 ? -1.036 -7.93 -20.078 1 87.31 94 PRO A C 1
ATOM 705 O O . PRO A 1 94 ? -2.24 -8.164 -20.203 1 87.31 94 PRO A O 1
ATOM 708 N N . PHE A 1 95 ? -0.126 -8.82 -20.5 1 92.06 95 PHE A N 1
ATOM 709 C CA . PHE A 1 95 ? -0.456 -10.234 -20.672 1 92.06 95 PHE A CA 1
ATOM 710 C C . PHE A 1 95 ? 0.305 -11.086 -19.656 1 92.06 95 PHE A C 1
ATOM 712 O O . PHE A 1 95 ? 1.403 -10.727 -19.234 1 92.06 95 PHE A O 1
ATOM 719 N N . SER A 1 96 ? -0.328 -12.203 -19.266 1 93.88 96 SER A N 1
ATOM 720 C CA . SER A 1 96 ? 0.24 -13.031 -18.203 1 93.88 96 SER A CA 1
ATOM 721 C C . SER A 1 96 ? -0.253 -14.469 -18.297 1 93.88 96 SER A C 1
ATOM 723 O O . SER A 1 96 ? -1.318 -14.727 -18.859 1 93.88 96 SER A O 1
ATOM 725 N N . CYS A 1 97 ? 0.639 -15.367 -17.797 1 95.69 97 CYS A N 1
ATOM 726 C CA . CYS A 1 97 ? 0.322 -16.781 -17.625 1 95.69 97 CYS A CA 1
ATOM 727 C C . CYS A 1 97 ? 0.815 -17.297 -16.281 1 95.69 97 CYS A C 1
ATOM 729 O O . CYS A 1 97 ? 1.767 -16.75 -15.711 1 95.69 97 CYS A O 1
ATOM 731 N N . TYR A 1 98 ? 0.097 -18.297 -15.836 1 98.31 98 TYR A N 1
ATOM 732 C CA . TYR A 1 98 ? 0.491 -18.875 -14.555 1 98.31 98 TYR A CA 1
ATOM 733 C C . TYR A 1 98 ? 0.6 -20.391 -14.641 1 98.31 98 TYR A C 1
ATOM 735 O O . TYR A 1 98 ? -0.059 -21.016 -15.477 1 98.31 98 TYR A O 1
ATOM 743 N N . PHE A 1 99 ? 1.446 -20.906 -13.82 1 98.75 99 PHE A N 1
ATOM 744 C CA . PHE A 1 99 ? 1.75 -22.344 -13.797 1 98.75 99 PHE A CA 1
ATOM 745 C C . PHE A 1 99 ? 1.704 -22.875 -12.367 1 98.75 99 PHE A C 1
ATOM 747 O O . PHE A 1 99 ? 2.242 -22.266 -11.445 1 98.75 99 PHE A O 1
ATOM 754 N N . HIS A 1 100 ? 1.026 -23.984 -12.234 1 98.88 100 HIS A N 1
ATOM 755 C CA . HIS A 1 100 ? 1.062 -24.734 -10.992 1 98.88 100 HIS A CA 1
ATOM 756 C C . HIS A 1 100 ? 1.825 -26.047 -11.164 1 98.88 100 HIS A C 1
ATOM 758 O O . HIS A 1 100 ? 1.516 -26.844 -12.055 1 98.88 100 HIS A O 1
ATOM 764 N N . ILE A 1 101 ? 2.857 -26.25 -10.352 1 98.81 101 ILE A N 1
ATOM 765 C CA . ILE A 1 101 ? 3.543 -27.531 -10.281 1 98.81 101 ILE A CA 1
ATOM 766 C C . ILE A 1 101 ? 3.26 -28.203 -8.938 1 98.81 101 ILE A C 1
ATOM 768 O O . ILE A 1 101 ? 3.676 -27.703 -7.891 1 98.81 101 ILE A O 1
ATOM 772 N N . LYS A 1 102 ? 2.631 -29.359 -8.977 1 98.75 102 LYS A N 1
ATOM 773 C CA . LYS A 1 102 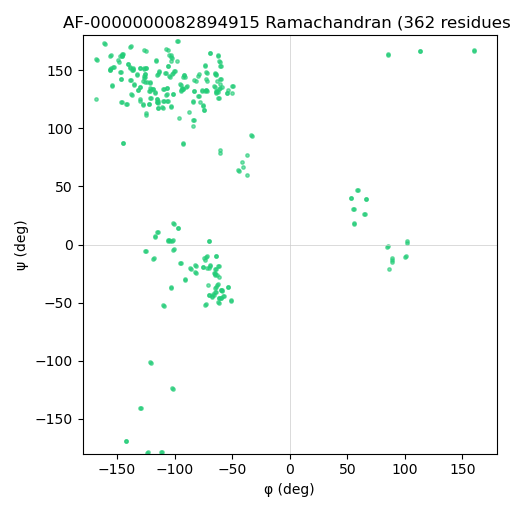? 2.121 -29.969 -7.758 1 98.75 102 LYS A CA 1
ATOM 774 C C . LYS A 1 102 ? 2.777 -31.328 -7.504 1 98.75 102 LYS A C 1
ATOM 776 O O . LYS A 1 102 ? 2.924 -32.125 -8.422 1 98.75 102 LYS A O 1
ATOM 781 N N . ALA A 1 103 ? 3.186 -31.531 -6.293 1 98.69 103 ALA A N 1
ATOM 782 C CA . ALA A 1 103 ? 3.617 -32.844 -5.805 1 98.69 103 ALA A CA 1
ATOM 783 C C . ALA A 1 103 ? 2.531 -33.5 -4.953 1 98.69 103 ALA A C 1
ATOM 785 O O . ALA A 1 103 ? 1.596 -32.844 -4.512 1 98.69 103 ALA A O 1
ATOM 786 N N . PRO A 1 104 ? 2.639 -34.875 -4.781 1 97.81 104 PRO A N 1
ATOM 787 C CA . PRO A 1 104 ? 1.697 -35.5 -3.848 1 97.81 104 PRO A CA 1
ATOM 788 C C . PRO A 1 104 ? 1.822 -34.938 -2.428 1 97.81 104 PRO A C 1
ATOM 790 O O . PRO A 1 104 ? 2.875 -34.438 -2.057 1 97.81 104 PRO A O 1
ATOM 793 N N . ALA A 1 105 ? 0.672 -35.031 -1.678 1 96.81 105 ALA A N 1
ATOM 794 C CA . ALA A 1 105 ? 0.675 -34.562 -0.294 1 96.81 105 ALA A CA 1
ATOM 795 C C . ALA A 1 105 ? 1.859 -35.156 0.477 1 96.81 105 ALA A C 1
ATOM 797 O O . ALA A 1 105 ? 2.182 -36.312 0.34 1 96.81 105 ALA A O 1
ATOM 798 N N . GLY A 1 106 ? 2.459 -34.281 1.229 1 97.44 106 GLY A N 1
ATOM 799 C CA . GLY A 1 106 ? 3.582 -34.719 2.041 1 97.44 106 GLY A CA 1
ATOM 800 C C . GLY A 1 106 ? 4.914 -34.625 1.321 1 97.44 106 GLY A C 1
ATOM 801 O O . GLY A 1 106 ? 5.969 -34.844 1.924 1 97.44 106 GLY A O 1
ATOM 802 N N . LYS A 1 107 ? 4.914 -34.406 0.041 1 98.38 107 LYS A N 1
ATOM 803 C CA . LYS A 1 107 ? 6.117 -34.219 -0.757 1 98.38 107 LYS A CA 1
ATOM 804 C C . LYS A 1 107 ? 6.262 -32.75 -1.169 1 98.38 107 LYS A C 1
ATOM 806 O O . LYS A 1 107 ? 5.359 -31.938 -0.93 1 98.38 107 LYS A O 1
ATOM 811 N N . ARG A 1 108 ? 7.445 -32.469 -1.682 1 98.75 108 ARG A N 1
ATOM 812 C CA . ARG A 1 108 ? 7.719 -31.109 -2.129 1 98.75 108 ARG A CA 1
ATOM 813 C C . ARG A 1 108 ? 8.219 -31.094 -3.572 1 98.75 108 ARG A C 1
ATOM 815 O O . ARG A 1 108 ? 8.5 -32.156 -4.145 1 98.75 108 ARG A O 1
ATOM 822 N N . VAL A 1 109 ? 8.234 -29.953 -4.113 1 98.69 109 VAL A N 1
ATOM 823 C CA . VAL A 1 109 ? 8.727 -29.781 -5.48 1 98.69 109 VAL A CA 1
ATOM 824 C C . VAL A 1 109 ? 10.094 -29.109 -5.461 1 98.69 109 VAL A C 1
ATOM 826 O O . VAL A 1 109 ? 10.266 -28.062 -4.836 1 98.69 109 VAL A O 1
ATOM 829 N N . MET A 1 110 ? 11.023 -29.719 -6.023 1 98.44 110 MET A N 1
ATOM 830 C CA . MET A 1 110 ? 12.312 -29.094 -6.293 1 98.44 110 MET A CA 1
ATOM 831 C C . MET A 1 110 ? 12.352 -28.5 -7.695 1 98.44 110 MET A C 1
ATOM 833 O O . MET A 1 110 ? 11.93 -29.141 -8.656 1 98.44 110 MET A O 1
ATOM 837 N N . ILE A 1 111 ? 12.859 -27.234 -7.812 1 97.75 111 ILE A N 1
ATOM 838 C CA . ILE A 1 111 ? 12.852 -26.531 -9.094 1 97.75 111 ILE A CA 1
ATOM 839 C C . ILE A 1 111 ? 14.242 -25.969 -9.375 1 97.75 111 ILE A C 1
ATOM 841 O O . ILE A 1 111 ? 14.891 -25.422 -8.484 1 97.75 111 ILE A O 1
ATOM 845 N N . GLN A 1 112 ? 14.664 -26.141 -10.539 1 96.5 112 GLN A N 1
ATOM 846 C CA . GLN A 1 112 ? 15.898 -25.531 -11.031 1 96.5 112 GLN A CA 1
ATOM 847 C C . GLN A 1 112 ? 15.641 -24.672 -12.258 1 96.5 112 GLN A C 1
ATOM 849 O O . GLN A 1 112 ? 15.172 -25.156 -13.281 1 96.5 112 GLN A O 1
ATOM 854 N N . LEU A 1 113 ? 15.984 -23.391 -12.117 1 95.81 113 LEU A N 1
ATOM 855 C CA . LEU A 1 113 ? 15.812 -22.5 -13.266 1 95.81 113 LEU A CA 1
ATOM 856 C C . LEU A 1 113 ? 16.859 -22.797 -14.336 1 95.81 113 LEU A C 1
ATOM 858 O O . LEU A 1 113 ? 18.047 -22.906 -14.031 1 95.81 113 LEU A O 1
ATOM 862 N N . GLU A 1 114 ? 16.359 -22.891 -15.586 1 95.44 114 GLU A N 1
ATOM 863 C CA . GLU A 1 114 ? 17.281 -23.203 -16.672 1 95.44 114 GLU A CA 1
ATOM 864 C C . GLU A 1 114 ? 17.484 -22 -17.594 1 95.44 114 GLU A C 1
ATOM 866 O O . GLU A 1 114 ? 18.625 -21.672 -17.938 1 95.44 114 GLU A O 1
ATOM 871 N N . THR A 1 115 ? 16.406 -21.484 -18.016 1 96.06 115 THR A N 1
ATOM 872 C CA . THR A 1 115 ? 16.516 -20.406 -18.984 1 96.06 115 THR A CA 1
ATOM 873 C C . THR A 1 115 ? 15.516 -19.297 -18.672 1 96.06 115 THR A C 1
ATOM 875 O O . THR A 1 115 ? 14.422 -19.562 -18.172 1 96.06 115 THR A O 1
ATOM 878 N N . LEU A 1 116 ? 15.898 -18.094 -18.844 1 96.75 116 LEU A N 1
ATOM 879 C CA . LEU A 1 116 ? 15.039 -16.906 -18.812 1 96.75 116 LEU A CA 1
ATOM 880 C C . LEU A 1 116 ? 15.461 -15.898 -19.875 1 96.75 116 LEU A C 1
ATOM 882 O O . LEU A 1 116 ? 16.641 -15.539 -19.969 1 96.75 116 LEU A O 1
ATOM 886 N N . ARG A 1 117 ? 14.555 -15.586 -20.75 1 96.56 117 ARG A N 1
ATOM 887 C CA . ARG A 1 117 ? 14.789 -14.562 -21.766 1 96.56 117 ARG A CA 1
ATOM 888 C C . ARG A 1 117 ? 13.711 -13.484 -21.719 1 96.56 117 ARG A C 1
ATOM 890 O O . ARG A 1 117 ? 12.539 -13.758 -22 1 96.56 117 ARG A O 1
ATOM 897 N N . MET A 1 118 ? 14.086 -12.359 -21.328 1 95 118 MET A N 1
ATOM 898 C CA . MET A 1 118 ? 13.172 -11.227 -21.281 1 95 118 MET A CA 1
ATOM 899 C C . MET A 1 118 ? 13.93 -9.906 -21.375 1 95 118 MET A C 1
ATOM 901 O O . MET A 1 118 ? 15.133 -9.867 -21.125 1 95 118 MET A O 1
ATOM 905 N N . THR A 1 119 ? 13.156 -8.859 -21.703 1 92.62 119 THR A N 1
ATOM 906 C CA . THR A 1 119 ? 13.719 -7.516 -21.625 1 92.62 119 THR A CA 1
ATOM 907 C C . THR A 1 119 ? 13.805 -7.055 -20.172 1 92.62 119 THR A C 1
ATOM 909 O O . THR A 1 119 ? 12.828 -7.172 -19.422 1 92.62 119 THR A O 1
ATOM 912 N N . CYS A 1 120 ? 14.984 -6.527 -19.875 1 92.5 120 CYS A N 1
ATOM 913 C CA . CYS A 1 120 ? 15.18 -6.105 -18.5 1 92.5 120 CYS A CA 1
ATOM 914 C C . CYS A 1 120 ? 14.25 -4.949 -18.156 1 92.5 120 CYS A C 1
ATOM 916 O O . CYS A 1 120 ? 14.047 -4.043 -18.953 1 92.5 120 CYS A O 1
ATOM 918 N N . SER A 1 121 ? 13.648 -5.027 -16.969 1 89.69 121 SER A N 1
ATOM 919 C CA . SER A 1 121 ? 12.742 -3.979 -16.516 1 89.69 121 SER A CA 1
ATOM 920 C C . SER A 1 121 ? 13.148 -3.471 -15.133 1 89.69 121 SER A C 1
ATOM 922 O O . SER A 1 121 ? 13.477 -4.262 -14.242 1 89.69 121 SER A O 1
ATOM 924 N N . THR A 1 122 ? 13.016 -2.164 -15 1 84.75 122 THR A N 1
ATOM 925 C CA . THR A 1 122 ? 13.305 -1.58 -13.695 1 84.75 122 THR A CA 1
ATOM 926 C C . THR A 1 122 ? 12.211 -1.936 -12.695 1 84.75 122 THR A C 1
ATOM 928 O O . THR A 1 122 ? 11.023 -1.81 -12.992 1 84.75 122 THR A O 1
ATOM 931 N N . ALA A 1 123 ? 12.633 -2.371 -11.547 1 84.81 123 ALA A N 1
ATOM 932 C CA . ALA A 1 123 ? 11.742 -2.703 -10.43 1 84.81 123 ALA A CA 1
ATOM 933 C C . ALA A 1 123 ? 10.703 -3.734 -10.852 1 84.81 123 ALA A C 1
ATOM 935 O O . ALA A 1 123 ? 9.602 -3.779 -10.289 1 84.81 123 ALA A O 1
ATOM 936 N N . CYS A 1 124 ? 10.945 -4.449 -11.969 1 90.19 124 CYS A N 1
ATOM 937 C CA . CYS A 1 124 ? 10.102 -5.539 -12.445 1 90.19 124 CYS A CA 1
ATOM 938 C C . CYS A 1 124 ? 8.727 -5.023 -12.852 1 90.19 124 CYS A C 1
ATOM 940 O O . CYS A 1 124 ? 7.742 -5.77 -12.82 1 90.19 124 CYS A O 1
ATOM 942 N N . SER A 1 125 ? 8.648 -3.736 -13.25 1 87.69 125 SER A N 1
ATOM 943 C CA . SER A 1 125 ? 7.332 -3.127 -13.445 1 87.69 125 SER A CA 1
ATOM 944 C C . SER A 1 125 ? 6.758 -3.479 -14.812 1 87.69 125 SER A C 1
ATOM 946 O O . SER A 1 125 ? 5.539 -3.51 -14.992 1 87.69 125 SER A O 1
ATOM 948 N N . MET A 1 126 ? 7.609 -3.781 -15.672 1 90.25 126 MET A N 1
ATOM 949 C CA . MET A 1 126 ? 7.129 -3.984 -17.031 1 90.25 126 MET A CA 1
ATOM 950 C C . MET A 1 126 ? 7.047 -5.473 -17.375 1 90.25 126 MET A C 1
ATOM 952 O O . MET A 1 126 ? 6.16 -5.898 -18.109 1 90.25 126 MET A O 1
ATOM 956 N N . ASN A 1 127 ? 7.918 -6.273 -16.953 1 92.88 127 ASN A N 1
ATOM 957 C CA . ASN A 1 127 ? 7.895 -7.723 -17.141 1 92.88 127 ASN A CA 1
ATOM 958 C C . ASN A 1 127 ? 8.648 -8.438 -16.016 1 92.88 127 ASN A C 1
ATOM 960 O O . ASN A 1 127 ? 9.5 -7.836 -15.359 1 92.88 127 ASN A O 1
ATOM 964 N N . ASN A 1 128 ? 8.188 -9.633 -15.82 1 95.5 128 ASN A N 1
ATOM 965 C CA . ASN A 1 128 ? 8.859 -10.406 -14.773 1 95.5 128 ASN A CA 1
ATOM 966 C C . ASN A 1 128 ? 8.461 -11.875 -14.82 1 95.5 128 ASN A C 1
ATOM 968 O O . ASN A 1 128 ? 7.473 -12.234 -15.453 1 95.5 128 ASN A O 1
ATOM 972 N N . LEU A 1 129 ? 9.305 -12.688 -14.234 1 96.25 129 LEU A N 1
ATOM 973 C CA . LEU A 1 129 ? 8.977 -14.055 -13.844 1 96.25 129 LEU A CA 1
ATOM 974 C C . LEU A 1 129 ? 8.742 -14.148 -12.336 1 96.25 129 LEU A C 1
ATOM 976 O O . LEU A 1 129 ? 9.625 -13.828 -11.547 1 96.25 129 LEU A O 1
ATOM 980 N N . MET A 1 130 ? 7.543 -14.531 -11.984 1 96.81 130 MET A N 1
ATOM 981 C CA . MET A 1 130 ? 7.199 -14.727 -10.578 1 96.81 130 MET A CA 1
ATOM 982 C C . MET A 1 130 ? 7.375 -16.188 -10.172 1 96.81 130 MET A C 1
ATOM 984 O O . MET A 1 130 ? 6.957 -17.094 -10.898 1 96.81 130 MET A O 1
ATOM 988 N N . ILE A 1 131 ? 8.023 -16.453 -9.055 1 96.81 131 ILE A N 1
ATOM 989 C CA . ILE A 1 131 ? 8.133 -17.781 -8.461 1 96.81 131 ILE A CA 1
ATOM 990 C C . ILE A 1 131 ? 7.695 -17.719 -6.996 1 96.81 131 ILE A C 1
ATOM 992 O O . ILE A 1 131 ? 8.227 -16.938 -6.211 1 96.81 131 ILE A O 1
ATOM 996 N N . ASN A 1 132 ? 6.723 -18.469 -6.688 1 97.88 132 ASN A N 1
ATOM 997 C CA . ASN A 1 132 ? 6.273 -18.594 -5.305 1 97.88 132 ASN A CA 1
ATOM 998 C C . ASN A 1 132 ? 6.344 -20.031 -4.82 1 97.88 132 ASN A C 1
ATOM 1000 O O . ASN A 1 132 ? 5.719 -20.922 -5.402 1 97.88 132 ASN A O 1
ATOM 1004 N N . LEU A 1 133 ? 7.023 -20.219 -3.701 1 97.44 133 LEU A N 1
ATOM 1005 C CA . LEU A 1 133 ? 7.332 -21.562 -3.227 1 97.44 133 LEU A CA 1
ATOM 1006 C C . LEU A 1 133 ? 6.434 -21.938 -2.055 1 97.44 133 LEU A C 1
ATOM 1008 O O . LEU A 1 133 ? 6.629 -22.984 -1.435 1 97.44 133 LEU A O 1
ATOM 1012 N N . GLY A 1 134 ? 5.527 -21.094 -1.709 1 97.25 134 GLY A N 1
ATOM 1013 C CA . GLY A 1 134 ? 4.414 -21.516 -0.875 1 97.25 134 GLY A CA 1
ATOM 1014 C C . GLY A 1 134 ? 4.57 -21.109 0.579 1 97.25 134 GLY A C 1
ATOM 1015 O O . GLY A 1 134 ? 3.723 -21.438 1.414 1 97.25 134 GLY A O 1
ATOM 1016 N N . GLU A 1 135 ? 5.637 -20.406 0.997 1 94.12 135 GLU A N 1
ATOM 1017 C CA . GLU A 1 135 ? 5.719 -19.922 2.377 1 94.12 135 GLU A CA 1
ATOM 1018 C C . GLU A 1 135 ? 4.582 -18.953 2.695 1 94.12 135 GLU A C 1
ATOM 1020 O O . GLU A 1 135 ? 3.98 -19.031 3.77 1 94.12 135 GLU A O 1
ATOM 1025 N N . ASN A 1 136 ? 4.375 -18.047 1.951 1 95.62 136 ASN A N 1
ATOM 1026 C CA . ASN A 1 136 ? 3.258 -17.125 1.938 1 95.62 136 ASN A CA 1
ATOM 1027 C C . ASN A 1 136 ? 2.885 -16.703 0.515 1 95.62 136 ASN A C 1
ATOM 1029 O O . ASN A 1 136 ? 3.721 -16.188 -0.226 1 95.62 136 ASN A O 1
ATOM 1033 N N . TRP A 1 137 ? 1.638 -16.953 0.186 1 97.19 137 TRP A N 1
ATOM 1034 C CA . TRP A 1 137 ? 1.257 -16.766 -1.209 1 97.19 137 TRP A CA 1
ATOM 1035 C C . TRP A 1 137 ? 1.114 -15.281 -1.533 1 97.19 137 TRP A C 1
ATOM 1037 O O . TRP A 1 137 ? 1.139 -14.891 -2.703 1 97.19 137 TRP A O 1
ATOM 1047 N N . TYR A 1 138 ? 0.952 -14.406 -0.559 1 94.25 138 TYR A N 1
ATOM 1048 C CA . TYR A 1 138 ? 0.805 -12.977 -0.814 1 94.25 138 TYR A CA 1
ATOM 1049 C C . TYR A 1 138 ? 2.158 -12.273 -0.793 1 94.25 138 TYR A C 1
ATOM 1051 O O . TYR A 1 138 ? 2.373 -11.305 -1.519 1 94.25 138 TYR A O 1
ATOM 1059 N N . THR A 1 139 ? 3.041 -12.797 -0.01 1 91.25 139 THR A N 1
ATOM 1060 C CA . THR A 1 139 ? 4.254 -12.016 0.217 1 91.25 139 THR A CA 1
ATOM 1061 C C . THR A 1 139 ? 5.496 -12.828 -0.129 1 91.25 139 THR A C 1
ATOM 1063 O O . THR A 1 139 ? 6.605 -12.297 -0.165 1 91.25 139 THR A O 1
ATOM 1066 N N . GLY A 1 140 ? 5.34 -14.047 -0.438 1 92.12 140 GLY A N 1
ATOM 1067 C CA . GLY A 1 140 ? 6.496 -14.914 -0.583 1 92.12 140 GLY A CA 1
ATOM 1068 C C . GLY A 1 140 ? 6.949 -15.07 -2.023 1 92.12 140 GLY A C 1
ATOM 1069 O O . GLY A 1 140 ? 7.77 -15.938 -2.332 1 92.12 140 GLY A O 1
ATOM 1070 N N . SER A 1 141 ? 6.496 -14.258 -2.891 1 93.12 141 SER A N 1
ATOM 1071 C CA . SER A 1 141 ? 6.867 -14.406 -4.297 1 93.12 141 SER A CA 1
ATOM 1072 C C . SER A 1 141 ? 8.211 -13.75 -4.586 1 93.12 141 SER A C 1
ATOM 1074 O O . SER A 1 141 ? 8.477 -12.641 -4.117 1 93.12 141 SER A O 1
ATOM 1076 N N . MET A 1 142 ? 9 -14.469 -5.242 1 92.5 142 MET A N 1
ATOM 1077 C CA . MET A 1 142 ? 10.195 -13.898 -5.863 1 92.5 142 MET A CA 1
ATOM 1078 C C . MET A 1 142 ? 9.906 -13.469 -7.297 1 92.5 142 MET A C 1
ATOM 1080 O O . MET A 1 142 ? 9.117 -14.109 -7.996 1 92.5 142 MET A O 1
ATOM 1084 N N . ARG A 1 143 ? 10.562 -12.398 -7.684 1 93.69 143 ARG A N 1
ATOM 1085 C CA . ARG A 1 143 ? 10.391 -11.93 -9.055 1 93.69 143 ARG A CA 1
ATOM 1086 C C . ARG A 1 143 ? 11.734 -11.695 -9.727 1 93.69 143 ARG A C 1
ATOM 1088 O O . ARG A 1 143 ? 12.617 -11.047 -9.148 1 93.69 143 ARG A O 1
ATOM 1095 N N . LEU A 1 144 ? 11.922 -12.312 -10.828 1 95.19 144 LEU A N 1
ATOM 1096 C CA . LEU A 1 144 ? 13.062 -12.031 -11.695 1 95.19 144 LEU A CA 1
ATOM 1097 C C . LEU A 1 144 ? 12.688 -11 -12.758 1 95.19 144 LEU A C 1
ATOM 1099 O O . LEU A 1 144 ? 11.68 -11.156 -13.445 1 95.19 144 LEU A O 1
ATOM 1103 N N . CYS A 1 145 ? 13.547 -10.016 -12.961 1 94.56 145 CYS A N 1
ATOM 1104 C CA . CYS A 1 145 ? 13.164 -8.867 -13.773 1 94.56 145 CYS A CA 1
ATOM 1105 C C . CYS A 1 145 ? 14.07 -8.742 -14.992 1 94.56 145 CYS A C 1
ATOM 1107 O O . CYS A 1 145 ? 13.812 -7.922 -15.883 1 94.56 145 CYS A O 1
ATOM 1109 N N . CYS A 1 146 ? 15.148 -9.516 -14.93 1 94.94 146 CYS A N 1
ATOM 1110 C CA . CYS A 1 146 ? 16.109 -9.523 -16.031 1 94.94 146 CYS A CA 1
ATOM 1111 C C . CYS A 1 146 ? 16.578 -10.945 -16.328 1 94.94 146 CYS A C 1
ATOM 1113 O O . CYS A 1 146 ? 16.625 -11.789 -15.438 1 94.94 146 CYS A O 1
ATOM 1115 N N . THR A 1 147 ? 16.938 -11.117 -17.562 1 95 147 THR A N 1
ATOM 1116 C CA . THR A 1 147 ? 17.5 -12.398 -17.969 1 95 147 THR A CA 1
ATOM 1117 C C . THR A 1 147 ? 18.672 -12.789 -17.078 1 95 147 THR A C 1
ATOM 1119 O O . THR A 1 147 ? 18.812 -13.953 -16.703 1 95 147 THR A O 1
ATOM 1122 N N . SER A 1 148 ? 19.422 -11.812 -16.703 1 93.88 148 SER A N 1
ATOM 1123 C CA . SER A 1 148 ? 20.625 -12.07 -15.938 1 93.88 148 SER A CA 1
ATOM 1124 C C . SER A 1 148 ? 20.297 -12.492 -14.508 1 93.88 148 SER A C 1
ATOM 1126 O O . SER A 1 148 ? 21.172 -12.984 -13.789 1 93.88 148 SER A O 1
ATOM 1128 N N . ASP A 1 149 ? 19 -12.352 -14.133 1 93.19 149 ASP A N 1
ATOM 1129 C CA . ASP A 1 149 ? 18.625 -12.664 -12.758 1 93.19 149 ASP A CA 1
ATOM 1130 C C . ASP A 1 149 ? 18.719 -14.172 -12.492 1 93.19 149 ASP A C 1
ATOM 1132 O O . ASP A 1 149 ? 18.75 -14.602 -11.336 1 93.19 149 ASP A O 1
ATOM 1136 N N . ILE A 1 150 ? 18.734 -14.953 -13.516 1 91.62 150 ILE A N 1
ATOM 1137 C CA . ILE A 1 150 ? 18.75 -16.406 -13.367 1 91.62 150 ILE A CA 1
ATOM 1138 C C . ILE A 1 150 ? 20.016 -16.828 -12.625 1 91.62 150 ILE A C 1
ATOM 1140 O O . ILE A 1 150 ? 20.016 -17.859 -11.93 1 91.62 150 ILE A O 1
ATOM 1144 N N . GLU A 1 151 ? 21.016 -16.031 -12.773 1 89.56 151 GLU A N 1
ATOM 1145 C CA . GLU A 1 151 ? 22.297 -16.375 -12.172 1 89.56 151 GLU A CA 1
ATOM 1146 C C . GLU A 1 151 ? 22.25 -16.266 -10.648 1 89.56 151 GLU A C 1
ATOM 1148 O O . GLU A 1 151 ? 23.062 -16.859 -9.953 1 89.56 151 GLU A O 1
ATOM 1153 N N . LYS A 1 152 ? 21.281 -15.516 -10.195 1 84.5 152 LYS A N 1
ATOM 1154 C CA . LYS A 1 152 ? 21.188 -15.242 -8.758 1 84.5 152 LYS A CA 1
ATOM 1155 C C . LYS A 1 152 ? 20.5 -16.391 -8.023 1 84.5 152 LYS A C 1
ATOM 1157 O O . LYS A 1 152 ? 20.594 -16.5 -6.801 1 84.5 152 LYS A O 1
ATOM 1162 N N . TYR A 1 153 ? 19.828 -17.156 -8.914 1 80.5 153 TYR A N 1
ATOM 1163 C CA . TYR A 1 153 ? 19.016 -18.172 -8.258 1 80.5 153 TYR A CA 1
ATOM 1164 C C . TYR A 1 153 ? 19.422 -19.562 -8.711 1 80.5 153 TYR A C 1
ATOM 1166 O O . TYR A 1 153 ? 19.766 -19.766 -9.875 1 80.5 153 TYR A O 1
ATOM 1174 N N . GLY A 1 154 ? 19.547 -20.422 -7.863 1 79.69 154 GLY A N 1
ATOM 1175 C CA . GLY A 1 154 ? 19.859 -21.828 -8.141 1 79.69 154 GLY A CA 1
ATOM 1176 C C . GLY A 1 154 ? 18.641 -22.734 -8.055 1 79.69 154 GLY A C 1
ATOM 1177 O O . GLY A 1 154 ? 17.656 -22.516 -8.766 1 79.69 154 GLY A O 1
ATOM 1178 N N . THR A 1 155 ? 18.734 -23.734 -7.219 1 90.94 155 THR A N 1
ATOM 1179 C CA . THR A 1 155 ? 17.688 -24.719 -6.977 1 90.94 155 THR A CA 1
ATOM 1180 C C . THR A 1 155 ? 16.844 -24.328 -5.766 1 90.94 155 THR A C 1
ATOM 1182 O O . THR A 1 155 ? 17.375 -23.859 -4.758 1 90.94 155 THR A O 1
ATOM 1185 N N . PHE A 1 156 ? 15.477 -24.516 -5.922 1 94.75 156 PHE A N 1
ATOM 1186 C CA . PHE A 1 156 ? 14.547 -24.188 -4.844 1 94.75 156 PHE A CA 1
ATOM 1187 C C . PHE A 1 156 ? 13.648 -25.391 -4.535 1 94.75 156 PHE A C 1
ATOM 1189 O O . PHE A 1 156 ? 13.414 -26.234 -5.402 1 94.75 156 PHE A O 1
ATOM 1196 N N . THR A 1 157 ? 13.289 -25.359 -3.35 1 97.25 157 THR A N 1
ATOM 1197 C CA . THR A 1 157 ? 12.312 -26.344 -2.93 1 97.25 157 THR A CA 1
ATOM 1198 C C . THR A 1 157 ? 11.102 -25.672 -2.283 1 97.25 157 THR A C 1
ATOM 1200 O O . THR A 1 157 ? 11.25 -24.719 -1.519 1 97.25 157 THR A O 1
ATOM 1203 N N . THR A 1 158 ? 9.961 -26.188 -2.588 1 98.25 158 THR A N 1
ATOM 1204 C CA . THR A 1 158 ? 8.727 -25.578 -2.098 1 98.25 158 THR A CA 1
ATOM 1205 C C . THR A 1 158 ? 8.547 -25.859 -0.607 1 98.25 158 THR A C 1
ATOM 1207 O O . THR A 1 158 ? 9.133 -26.797 -0.068 1 98.25 158 THR A O 1
ATOM 1210 N N . ALA A 1 159 ? 7.805 -24.953 0.062 1 97.75 159 ALA A N 1
ATOM 1211 C CA . ALA A 1 159 ? 7.473 -25.125 1.474 1 97.75 159 ALA A CA 1
ATOM 1212 C C . ALA A 1 159 ? 6.59 -26.359 1.674 1 97.75 159 ALA A C 1
ATOM 1214 O O . ALA A 1 159 ? 6.762 -27.109 2.641 1 97.75 159 ALA A O 1
ATOM 1215 N N . GLU A 1 160 ? 5.637 -26.531 0.739 1 96.94 160 GLU A N 1
ATOM 1216 C CA . GLU A 1 160 ? 4.758 -27.688 0.7 1 96.94 160 GLU A CA 1
ATOM 1217 C C . GLU A 1 160 ? 4.715 -28.312 -0.698 1 96.94 160 GLU A C 1
ATOM 1219 O O . GLU A 1 160 ? 5.75 -28.438 -1.356 1 96.94 160 GLU A O 1
ATOM 1224 N N . ASN A 1 161 ? 3.576 -28.734 -1.114 1 98.38 161 ASN A N 1
ATOM 1225 C CA . ASN A 1 161 ? 3.582 -29.609 -2.291 1 98.38 161 ASN A CA 1
ATOM 1226 C C . ASN A 1 161 ? 3.203 -28.844 -3.553 1 98.38 161 ASN A C 1
ATOM 1228 O O . ASN A 1 161 ? 2.789 -29.438 -4.547 1 98.38 161 ASN A O 1
ATOM 1232 N N . LEU A 1 162 ? 3.309 -27.516 -3.479 1 98.62 162 LEU A N 1
ATOM 1233 C CA . LEU A 1 162 ? 2.863 -26.719 -4.621 1 98.62 162 LEU A CA 1
ATOM 1234 C C . LEU A 1 162 ? 3.842 -25.594 -4.914 1 98.62 162 LEU A C 1
ATOM 1236 O O . LEU A 1 162 ? 4.242 -24.859 -4.004 1 98.62 162 LEU A O 1
ATOM 1240 N N . ALA A 1 163 ? 4.242 -25.484 -6.133 1 98.69 163 ALA A N 1
ATOM 1241 C CA . ALA A 1 163 ? 4.949 -24.312 -6.652 1 98.69 163 ALA A CA 1
ATOM 1242 C C . ALA A 1 163 ? 4.07 -23.531 -7.617 1 98.69 163 ALA A C 1
ATOM 1244 O O . ALA A 1 163 ? 3.4 -24.109 -8.477 1 98.69 163 ALA A O 1
ATOM 1245 N N . VAL A 1 164 ? 4.047 -22.203 -7.441 1 98.69 164 VAL A N 1
ATOM 1246 C CA . VAL A 1 164 ? 3.307 -21.328 -8.344 1 98.69 164 VAL A CA 1
ATOM 1247 C C . VAL A 1 164 ? 4.277 -20.406 -9.086 1 98.69 164 VAL A C 1
ATOM 1249 O O . VAL A 1 164 ? 5.082 -19.719 -8.469 1 98.69 164 VAL A O 1
ATOM 1252 N N . MET A 1 165 ? 4.207 -20.422 -10.406 1 98.25 165 MET A N 1
ATOM 1253 C CA . MET A 1 165 ? 5.039 -19.547 -11.234 1 98.25 165 MET A CA 1
ATOM 1254 C C . MET A 1 165 ? 4.18 -18.719 -12.18 1 98.25 165 MET A C 1
ATOM 1256 O O . MET A 1 165 ? 3.059 -19.109 -12.516 1 98.25 165 MET A O 1
ATOM 1260 N N . GLY A 1 166 ? 4.668 -17.547 -12.539 1 97.69 166 GLY A N 1
ATOM 1261 C CA . GLY A 1 166 ? 3.92 -16.672 -13.43 1 97.69 166 GLY A CA 1
ATOM 1262 C C . GLY A 1 166 ? 4.809 -15.844 -14.344 1 97.69 166 GLY A C 1
ATOM 1263 O O . GLY A 1 166 ? 5.895 -15.414 -13.938 1 97.69 166 GLY A O 1
ATOM 1264 N N . LEU A 1 167 ? 4.328 -15.672 -15.562 1 97 167 LEU A N 1
ATOM 1265 C CA . LEU A 1 167 ? 4.918 -14.719 -16.5 1 97 167 LEU A CA 1
ATOM 1266 C C . LEU A 1 167 ? 4.027 -13.492 -16.672 1 97 167 LEU A C 1
ATOM 1268 O O . LEU A 1 167 ? 2.803 -13.617 -16.734 1 97 167 LEU A O 1
ATOM 1272 N N . TYR A 1 168 ? 4.613 -12.406 -16.641 1 94.69 168 TYR A N 1
ATOM 1273 C CA . TYR A 1 168 ? 3.924 -11.133 -16.812 1 94.69 168 TYR A CA 1
ATOM 1274 C C . TYR A 1 168 ? 4.695 -10.219 -17.766 1 94.69 168 TYR A C 1
ATOM 1276 O O . TYR A 1 168 ? 5.926 -10.148 -17.703 1 94.69 168 TYR A O 1
ATOM 1284 N N . SER A 1 169 ? 3.965 -9.531 -18.656 1 92.38 169 SER A N 1
ATOM 1285 C CA . SER A 1 169 ? 4.68 -8.594 -19.531 1 92.38 169 SER A CA 1
ATOM 1286 C C . SER A 1 169 ? 3.758 -7.484 -20.016 1 92.38 169 SER A C 1
ATOM 1288 O O . SER A 1 169 ? 2.594 -7.734 -20.344 1 92.38 169 SER A O 1
ATOM 1290 N N . ARG A 1 170 ? 4.273 -6.293 -19.984 1 89 170 ARG A N 1
ATOM 1291 C CA . ARG A 1 170 ? 3.658 -5.148 -20.656 1 89 170 ARG A CA 1
ATOM 1292 C C . ARG A 1 170 ? 4.426 -4.766 -21.906 1 89 170 ARG A C 1
ATOM 1294 O O . ARG A 1 170 ? 4.188 -3.705 -22.484 1 89 170 ARG A O 1
ATOM 1301 N N . LEU A 1 171 ? 5.395 -5.52 -22.188 1 85.81 171 LEU A N 1
ATOM 1302 C CA . LEU A 1 171 ? 6.309 -5.176 -23.266 1 85.81 171 LEU A CA 1
ATOM 1303 C C . LEU A 1 171 ? 6.328 -6.27 -24.328 1 85.81 171 LEU A C 1
ATOM 1305 O O . LEU A 1 171 ? 5.371 -6.414 -25.094 1 85.81 171 LEU A O 1
ATOM 1309 N N . ASN A 1 172 ? 7.434 -7.055 -24.188 1 85.94 172 ASN A N 1
ATOM 1310 C CA . ASN A 1 172 ? 7.691 -8.094 -25.188 1 85.94 172 ASN A CA 1
ATOM 1311 C C . ASN A 1 172 ? 7.523 -9.484 -24.594 1 85.94 172 ASN A C 1
ATOM 1313 O O . ASN A 1 172 ? 7.031 -9.633 -23.469 1 85.94 172 ASN A O 1
ATOM 1317 N N . SER A 1 173 ? 7.793 -10.406 -25.484 1 90.62 173 SER A N 1
ATOM 1318 C CA . SER A 1 173 ? 7.66 -11.805 -25.109 1 90.62 173 SER A CA 1
ATOM 1319 C C . SER A 1 173 ? 8.648 -12.18 -24.016 1 90.62 173 SER A C 1
ATOM 1321 O O . SER A 1 173 ? 9.742 -11.625 -23.938 1 90.62 173 SER A O 1
ATOM 1323 N N . VAL A 1 174 ? 8.273 -13.047 -23.172 1 95.19 174 VAL A N 1
ATOM 1324 C CA . VAL A 1 174 ? 9.102 -13.617 -22.125 1 95.19 174 VAL A CA 1
ATOM 1325 C C . VAL A 1 174 ? 9.156 -15.133 -22.281 1 95.19 174 VAL A C 1
ATOM 1327 O O . VAL A 1 174 ? 8.141 -15.773 -22.547 1 95.19 174 VAL A O 1
ATOM 1330 N N . TYR A 1 175 ? 10.32 -15.664 -22.219 1 96.88 175 TYR A N 1
ATOM 1331 C CA . TYR A 1 175 ? 10.508 -17.109 -22.281 1 96.88 175 TYR A CA 1
ATOM 1332 C C . TYR A 1 175 ? 11.219 -17.609 -21.031 1 96.88 175 TYR A C 1
ATOM 1334 O O . TYR A 1 175 ? 12.156 -16.969 -20.531 1 96.88 175 TYR A O 1
ATOM 1342 N N . PHE A 1 176 ? 10.773 -18.734 -20.547 1 97.56 176 PHE A N 1
ATOM 1343 C CA . PHE A 1 176 ? 11.523 -19.359 -19.453 1 97.56 176 PHE A CA 1
ATOM 1344 C C . PHE A 1 176 ? 11.477 -20.875 -19.547 1 97.56 176 PHE A C 1
ATOM 1346 O O . PHE A 1 176 ? 10.641 -21.422 -20.281 1 97.56 176 PHE A O 1
ATOM 1353 N N . SER A 1 177 ? 12.398 -21.5 -18.844 1 97.69 177 SER A N 1
ATOM 1354 C CA . SER A 1 177 ? 12.336 -22.938 -18.656 1 97.69 177 SER A CA 1
ATOM 1355 C C . SER A 1 177 ? 12.891 -23.344 -17.297 1 97.69 177 SER A C 1
ATOM 1357 O O . SER A 1 177 ? 13.797 -22.703 -16.766 1 97.69 177 SER A O 1
ATOM 1359 N N . VAL A 1 178 ? 12.312 -24.422 -16.781 1 98 178 VAL A N 1
ATOM 1360 C CA . VAL A 1 178 ? 12.766 -24.953 -15.5 1 98 178 VAL A CA 1
ATOM 1361 C C . VAL A 1 178 ? 12.773 -26.484 -15.547 1 98 178 VAL A C 1
ATOM 1363 O O . VAL A 1 178 ? 12.039 -27.094 -16.328 1 98 178 VAL A O 1
ATOM 1366 N N . LYS A 1 179 ? 13.578 -27.031 -14.719 1 98.12 179 LYS A N 1
ATOM 1367 C CA . LYS A 1 179 ? 13.484 -28.438 -14.367 1 98.12 179 LYS A CA 1
ATOM 1368 C C . LYS A 1 179 ? 12.875 -28.625 -12.977 1 98.12 179 LYS A C 1
ATOM 1370 O O . LYS A 1 179 ? 13.086 -27.797 -12.086 1 98.12 179 LYS A O 1
ATOM 1375 N N . TYR A 1 180 ? 12.102 -29.703 -12.836 1 98.69 180 TYR A N 1
ATOM 1376 C CA . TYR A 1 180 ? 11.492 -29.906 -11.523 1 98.69 180 TYR A CA 1
ATOM 1377 C C . TYR A 1 180 ? 11.312 -31.406 -11.234 1 98.69 180 TYR A C 1
ATOM 1379 O O . TYR A 1 180 ? 11.289 -32.219 -12.148 1 98.69 180 TYR A O 1
ATOM 1387 N N . LYS A 1 181 ? 11.188 -31.781 -10 1 98.5 181 LYS A N 1
ATOM 1388 C CA . LYS A 1 181 ? 10.914 -33.125 -9.531 1 98.5 181 LYS A CA 1
ATOM 1389 C C . LYS A 1 181 ? 10.391 -33.125 -8.094 1 98.5 181 LYS A C 1
ATOM 1391 O O . LYS A 1 181 ? 10.367 -32.062 -7.449 1 98.5 181 LYS A O 1
ATOM 1396 N N . ILE A 1 182 ? 9.992 -34.312 -7.672 1 98.19 182 ILE A N 1
ATOM 1397 C CA . ILE A 1 182 ? 9.57 -34.469 -6.285 1 98.19 182 ILE A CA 1
ATOM 1398 C C . ILE A 1 182 ? 10.789 -34.594 -5.383 1 98.19 182 ILE A C 1
ATOM 1400 O O . ILE A 1 182 ? 11.805 -35.188 -5.77 1 98.19 182 ILE A O 1
ATOM 1404 N N . THR A 1 183 ? 10.641 -34.031 -4.199 1 95.19 183 THR A N 1
ATOM 1405 C CA . THR A 1 183 ? 11.617 -34.312 -3.15 1 95.19 183 THR A CA 1
ATOM 1406 C C . THR A 1 183 ? 10.922 -34.594 -1.823 1 95.19 183 THR A C 1
ATOM 1408 O O . THR A 1 183 ? 9.781 -34.156 -1.608 1 95.19 183 THR A O 1
ATOM 1411 N N . MET B 1 1 ? 5.883 -12.789 14.953 1 16.34 1 MET B N 1
ATOM 1412 C CA . MET B 1 1 ? 6.363 -11.555 14.328 1 16.34 1 MET B CA 1
ATOM 1413 C C . MET B 1 1 ? 5.348 -11.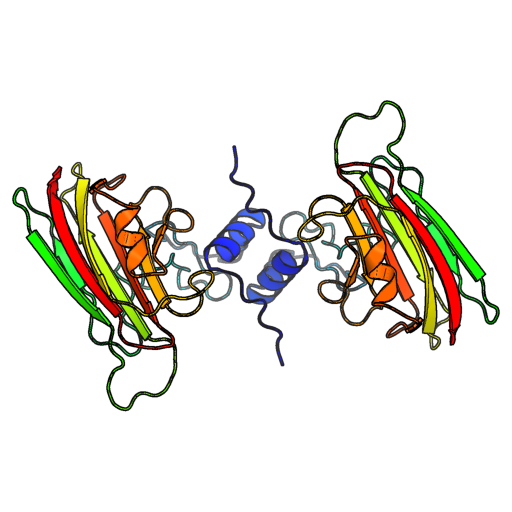023 13.328 1 16.34 1 MET B C 1
ATOM 1415 O O . MET B 1 1 ? 5.09 -11.648 12.297 1 16.34 1 MET B O 1
ATOM 1419 N N . GLY B 1 2 ? 4.191 -10.562 13.555 1 24.73 2 GLY B N 1
ATOM 1420 C CA . GLY B 1 2 ? 3.074 -10.031 12.789 1 24.73 2 GLY B CA 1
ATOM 1421 C C . GLY B 1 2 ? 3.508 -9.109 11.664 1 24.73 2 GLY B C 1
ATOM 1422 O O . GLY B 1 2 ? 4.176 -8.102 11.898 1 24.73 2 GLY B O 1
ATOM 1423 N N . ASN B 1 3 ? 4.105 -9.516 10.57 1 27.56 3 ASN B N 1
ATOM 1424 C CA . ASN B 1 3 ? 4.734 -8.805 9.461 1 27.56 3 ASN B CA 1
ATOM 1425 C C . ASN B 1 3 ? 3.924 -7.578 9.047 1 27.56 3 ASN B C 1
ATOM 1427 O O . ASN B 1 3 ? 2.85 -7.711 8.461 1 27.56 3 ASN B O 1
ATOM 1431 N N . SER B 1 4 ? 3.807 -6.562 9.852 1 36.38 4 SER B N 1
ATOM 1432 C CA . SER B 1 4 ? 3.135 -5.273 9.766 1 36.38 4 SER B CA 1
ATOM 1433 C C . SER B 1 4 ? 3.381 -4.609 8.414 1 36.38 4 SER B C 1
ATOM 1435 O O . SER B 1 4 ? 4.523 -4.301 8.07 1 36.38 4 SER B O 1
ATOM 1437 N N . VAL B 1 5 ? 2.912 -5.211 7.293 1 45.59 5 VAL B N 1
ATOM 1438 C CA . VAL B 1 5 ? 2.961 -4.449 6.051 1 45.59 5 VAL B CA 1
ATOM 1439 C C . VAL B 1 5 ? 2.742 -2.969 6.34 1 45.59 5 VAL B C 1
ATOM 1441 O O . VAL B 1 5 ? 1.719 -2.586 6.914 1 45.59 5 VAL B O 1
ATOM 1444 N N . TYR B 1 6 ? 3.812 -2.229 6.5 1 56.12 6 TYR B N 1
ATOM 1445 C CA . TYR B 1 6 ? 3.836 -0.782 6.691 1 56.12 6 TYR B CA 1
ATOM 1446 C C . TYR B 1 6 ? 3.215 -0.063 5.5 1 56.12 6 TYR B C 1
ATOM 1448 O O . TYR B 1 6 ? 3.723 -0.153 4.383 1 56.12 6 TYR B O 1
ATOM 1456 N N . ALA B 1 7 ? 1.875 -0.033 5.543 1 73.25 7 ALA B N 1
ATOM 1457 C CA . ALA B 1 7 ? 1.212 0.811 4.551 1 73.25 7 ALA B CA 1
ATOM 1458 C C . ALA B 1 7 ? 0.953 2.209 5.109 1 73.25 7 ALA B C 1
ATOM 1460 O O . ALA B 1 7 ? 0.755 2.377 6.312 1 73.25 7 ALA B O 1
ATOM 1461 N N . SER B 1 8 ? 1.09 3.084 4.219 1 82.19 8 SER B N 1
ATOM 1462 C CA . SER B 1 8 ? 0.842 4.469 4.602 1 82.19 8 SER B CA 1
ATOM 1463 C C . SER B 1 8 ? -0.639 4.711 4.879 1 82.19 8 SER B C 1
ATOM 1465 O O . SER B 1 8 ? -1.484 3.891 4.52 1 82.19 8 SER B O 1
ATOM 1467 N N . ALA B 1 9 ? -0.888 5.777 5.492 1 88.12 9 ALA B N 1
ATOM 1468 C CA . ALA B 1 9 ? -2.266 6.16 5.801 1 88.12 9 ALA B CA 1
ATOM 1469 C C . ALA B 1 9 ? -3.094 6.293 4.527 1 88.12 9 ALA B C 1
ATOM 1471 O O . ALA B 1 9 ? -4.273 5.938 4.504 1 88.12 9 ALA B O 1
ATOM 1472 N N . SER B 1 10 ? -2.479 6.848 3.531 1 90.06 10 SER B N 1
ATOM 1473 C CA . SER B 1 10 ? -3.199 7.027 2.275 1 90.06 10 SER B CA 1
ATOM 1474 C C . SER B 1 10 ? -3.611 5.688 1.677 1 90.06 10 SER B C 1
ATOM 1476 O O . SER B 1 10 ? -4.676 5.574 1.063 1 90.06 10 SER B O 1
ATOM 1478 N N . VAL B 1 11 ? -2.803 4.734 1.87 1 89.62 11 VAL B N 1
ATOM 1479 C CA . VAL B 1 11 ? -3.107 3.41 1.342 1 89.62 11 VAL B CA 1
ATOM 1480 C C . VAL B 1 11 ? -4.266 2.797 2.121 1 89.62 11 VAL B C 1
ATOM 1482 O O . VAL B 1 11 ? -5.203 2.254 1.53 1 89.62 11 VAL B O 1
ATOM 1485 N N . PHE B 1 12 ? -4.266 2.91 3.406 1 92.88 12 PHE B N 1
ATOM 1486 C CA . PHE B 1 12 ? -5.371 2.432 4.227 1 92.88 12 PHE B CA 1
ATOM 1487 C C . PHE B 1 12 ? -6.68 3.092 3.809 1 92.88 12 PHE B C 1
ATOM 1489 O O . PHE B 1 12 ? -7.707 2.422 3.688 1 92.88 12 PHE B O 1
ATOM 1496 N N . LYS B 1 13 ? -6.578 4.324 3.617 1 93.75 13 LYS B N 1
ATOM 1497 C CA . LYS B 1 13 ? -7.77 5.051 3.188 1 93.75 13 LYS B CA 1
ATOM 1498 C C . LYS B 1 13 ? -8.273 4.539 1.84 1 93.75 13 LYS B C 1
ATOM 1500 O O . LYS B 1 13 ? -9.469 4.328 1.657 1 93.75 13 LYS B O 1
ATOM 1505 N N . ALA B 1 14 ? -7.406 4.379 0.936 1 92.12 14 ALA B N 1
ATOM 1506 C CA . ALA B 1 14 ? -7.773 3.918 -0.4 1 92.12 14 ALA B CA 1
ATOM 1507 C C . ALA B 1 14 ? -8.445 2.551 -0.342 1 92.12 14 ALA B C 1
ATOM 1509 O O . ALA B 1 14 ? -9.469 2.33 -0.994 1 92.12 14 ALA B O 1
ATOM 1510 N N . VAL B 1 15 ? -7.906 1.686 0.379 1 92.06 15 VAL B N 1
ATOM 1511 C CA . VAL B 1 15 ? -8.461 0.338 0.48 1 92.06 15 VAL B CA 1
ATOM 1512 C C . VAL B 1 15 ? -9.812 0.385 1.184 1 92.06 15 VAL B C 1
ATOM 1514 O O . VAL B 1 15 ? -10.766 -0.28 0.762 1 92.06 15 VAL B O 1
ATOM 1517 N N . ASN B 1 16 ? -9.914 1.136 2.285 1 93.44 16 ASN B N 1
ATOM 1518 C CA . ASN B 1 16 ? -11.203 1.344 2.938 1 93.44 16 ASN B CA 1
ATOM 1519 C C . ASN B 1 16 ? -12.266 1.808 1.945 1 93.44 16 ASN B C 1
ATOM 1521 O O . ASN B 1 16 ? -13.391 1.302 1.951 1 93.44 16 ASN B O 1
ATOM 1525 N N . ASP B 1 17 ? -11.883 2.783 1.182 1 92.62 17 ASP B N 1
ATOM 1526 C CA . ASP B 1 17 ? -12.836 3.332 0.223 1 92.62 17 ASP B CA 1
ATOM 1527 C C . ASP B 1 17 ? -13.219 2.291 -0.827 1 92.62 17 ASP B C 1
ATOM 1529 O O . ASP B 1 17 ? -14.367 2.234 -1.261 1 92.62 17 ASP B O 1
ATOM 1533 N N . TYR B 1 18 ? -12.25 1.519 -1.185 1 91.56 18 TYR B N 1
ATOM 1534 C CA . TYR B 1 18 ? -12.5 0.498 -2.197 1 91.56 18 TYR B CA 1
ATOM 1535 C C . TYR B 1 18 ? -13.461 -0.563 -1.677 1 91.56 18 TYR B C 1
ATOM 1537 O O . TYR B 1 18 ? -14.422 -0.919 -2.355 1 91.56 18 TYR B O 1
ATOM 1545 N N . TYR B 1 19 ? -13.305 -0.991 -0.472 1 92.25 19 TYR B N 1
ATOM 1546 C CA . TYR B 1 19 ? -14.094 -2.082 0.09 1 92.25 19 TYR B CA 1
ATOM 1547 C C . TYR B 1 19 ? -15.289 -1.545 0.863 1 92.25 19 TYR B C 1
ATOM 1549 O O . TYR B 1 19 ? -16.203 -2.303 1.223 1 92.25 19 TYR B O 1
ATOM 1557 N N . ASP B 1 20 ? -15.211 -0.254 1.155 1 92.44 20 ASP B N 1
ATOM 1558 C CA . ASP B 1 20 ? -16.172 0.336 2.076 1 92.44 20 ASP B CA 1
ATOM 1559 C C . ASP B 1 20 ? -16.125 -0.357 3.436 1 92.44 20 ASP B C 1
ATOM 1561 O O . ASP B 1 20 ? -17.172 -0.765 3.965 1 92.44 20 ASP B O 1
ATOM 1565 N N . CYS B 1 21 ? -14.969 -0.528 3.895 1 94.12 21 CYS B N 1
ATOM 1566 C CA . CYS B 1 21 ? -14.758 -1.279 5.129 1 94.12 21 CYS B CA 1
ATOM 1567 C C . CYS B 1 21 ? -15.5 -0.63 6.293 1 94.12 21 CYS B C 1
ATOM 1569 O O . CYS B 1 21 ? -16.047 -1.324 7.152 1 94.12 21 CYS B O 1
ATOM 1571 N N . ALA B 1 22 ? -15.477 0.657 6.289 1 94.88 22 ALA B N 1
ATOM 1572 C CA . ALA B 1 22 ? -16.062 1.394 7.402 1 94.88 22 ALA B CA 1
ATOM 1573 C C . ALA B 1 22 ? -17.562 1.142 7.488 1 94.88 22 ALA B C 1
ATOM 1575 O O . ALA B 1 22 ? -18.203 1.474 8.492 1 94.88 22 ALA B O 1
ATOM 1576 N N . LYS B 1 23 ? -18.125 0.523 6.512 1 91.44 23 LYS B N 1
ATOM 1577 C CA . LYS B 1 23 ? -19.562 0.218 6.492 1 91.44 23 LYS B CA 1
ATOM 1578 C C . LYS B 1 23 ? -19.938 -0.699 7.648 1 91.44 23 LYS B C 1
ATOM 1580 O O . LYS B 1 23 ? -21.109 -0.758 8.039 1 91.44 23 LYS B O 1
ATOM 1585 N N . VAL B 1 24 ? -18.984 -1.332 8.195 1 91.31 24 VAL B N 1
ATOM 1586 C CA . VAL B 1 24 ? -19.234 -2.25 9.297 1 91.31 24 VAL B CA 1
ATOM 1587 C C . VAL B 1 24 ? -19.75 -1.473 10.508 1 91.31 24 VAL B C 1
ATOM 1589 O O . VAL B 1 24 ? -20.406 -2.039 11.383 1 91.31 24 VAL B O 1
ATOM 1592 N N . CYS B 1 25 ? -19.391 -0.269 10.555 1 94.31 25 CYS B N 1
ATOM 1593 C CA . CYS B 1 25 ? -19.797 0.573 11.672 1 94.31 25 CYS B CA 1
ATOM 1594 C C . CYS B 1 25 ? -21.266 0.966 11.547 1 94.31 25 CYS B C 1
ATOM 1596 O O . CYS B 1 25 ? -21.641 1.661 10.609 1 94.31 25 CYS B O 1
ATOM 1598 N N . ILE B 1 26 ? -22.016 0.607 12.484 1 93.44 26 ILE B N 1
ATOM 1599 C CA . ILE B 1 26 ? -23.469 0.824 12.445 1 93.44 26 ILE B CA 1
ATOM 1600 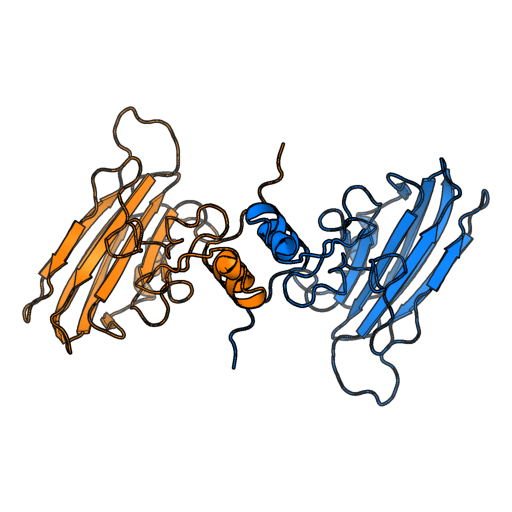C C . ILE B 1 26 ? -23.766 2.303 12.68 1 93.44 26 ILE B C 1
ATOM 1602 O O . ILE B 1 26 ? -24.547 2.908 11.938 1 93.44 26 ILE B O 1
ATOM 1606 N N . PHE B 1 27 ? -23.188 2.785 13.766 1 96.25 27 PHE B N 1
ATOM 1607 C CA . PHE B 1 27 ? -23.359 4.211 14.023 1 96.25 27 PHE B CA 1
ATOM 1608 C C . PHE B 1 27 ? -22.328 5.023 13.234 1 96.25 27 PHE B C 1
ATOM 1610 O O . PHE B 1 27 ? -21.125 4.801 13.359 1 96.25 27 PHE B O 1
ATOM 1617 N N . LYS B 1 28 ? -22.797 5.891 12.477 1 96.81 28 LYS B N 1
ATOM 1618 C CA . LYS B 1 28 ? -21.922 6.629 11.57 1 96.81 28 LYS B CA 1
ATOM 1619 C C . LYS B 1 28 ? -21.391 7.891 12.234 1 96.81 28 LYS B C 1
ATOM 1621 O O . LYS B 1 28 ? -22.125 8.594 12.93 1 96.81 28 LYS B O 1
ATOM 1626 N N . LEU B 1 29 ? -20.094 8.109 12.055 1 97.56 29 LEU B N 1
ATOM 1627 C CA . LEU B 1 29 ? -19.453 9.344 12.484 1 97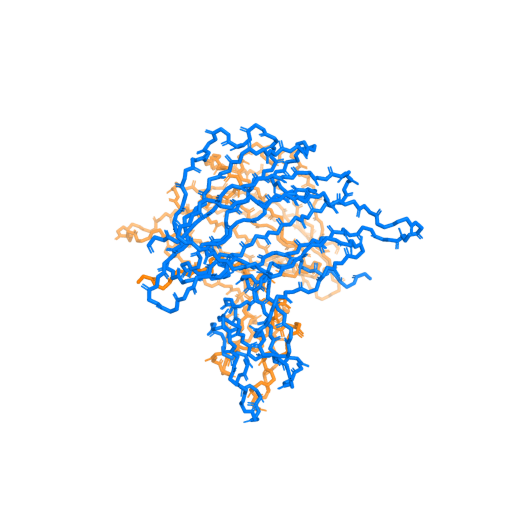.56 29 LEU B CA 1
ATOM 1628 C C . LEU B 1 29 ? -19.266 10.297 11.312 1 97.56 29 LEU B C 1
ATOM 1630 O O . LEU B 1 29 ? -19.109 9.867 10.172 1 97.56 29 LEU B 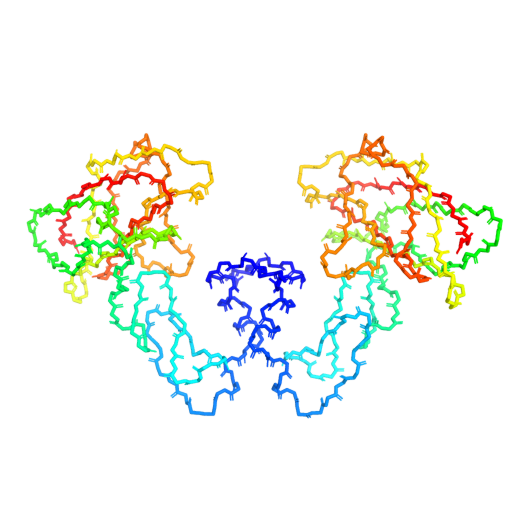O 1
ATOM 1634 N N . SER B 1 30 ? -19.312 11.586 11.594 1 97.69 30 SER B N 1
ATOM 1635 C CA . SER B 1 30 ? -18.953 12.594 10.602 1 97.69 30 SER B CA 1
ATOM 1636 C C . SER B 1 30 ? -17.484 12.977 10.703 1 97.69 30 SER B C 1
ATOM 1638 O O . SER B 1 30 ? -17.125 13.953 11.367 1 97.69 30 SER B O 1
ATOM 1640 N N . CYS B 1 31 ? -16.688 12.25 10.047 1 98.5 31 CYS B N 1
ATOM 1641 C CA . CYS B 1 31 ? -15.25 12.508 10.078 1 98.5 31 CYS B CA 1
ATOM 1642 C C . CYS B 1 31 ? -14.898 13.766 9.289 1 98.5 31 CYS B C 1
ATOM 1644 O O . CYS B 1 31 ? -15.461 14.008 8.227 1 98.5 31 CYS B O 1
ATOM 1646 N N . ARG B 1 32 ? -13.984 14.508 9.812 1 98.06 32 ARG B N 1
ATOM 1647 C CA . ARG B 1 32 ? -13.609 15.781 9.203 1 98.06 32 ARG B CA 1
ATOM 1648 C C . ARG B 1 32 ? -12.297 15.656 8.445 1 98.06 32 ARG B C 1
ATOM 1650 O O . ARG B 1 32 ? -11.609 14.641 8.539 1 98.06 32 ARG B O 1
ATOM 1657 N N . ASN B 1 33 ? -12.062 16.609 7.594 1 97.69 33 ASN B N 1
ATOM 1658 C CA . ASN B 1 33 ? -10.797 16.812 6.895 1 97.69 33 ASN B CA 1
ATOM 1659 C C . ASN B 1 33 ? -10.352 15.547 6.172 1 97.69 33 ASN B C 1
ATOM 1661 O O . ASN B 1 33 ? -9.18 15.172 6.227 1 97.69 33 ASN B O 1
ATOM 1665 N N . GLY B 1 34 ? -11.273 14.898 5.613 1 96.69 34 GLY B N 1
ATOM 1666 C CA . GLY B 1 34 ? -10.961 13.75 4.773 1 96.69 34 GLY B CA 1
ATOM 1667 C C . GLY B 1 34 ? -10.805 12.461 5.562 1 96.69 34 GLY B C 1
ATOM 1668 O O . GLY B 1 34 ? -10.539 11.406 4.988 1 96.69 34 GLY B O 1
ATOM 1669 N N . GLY B 1 35 ? -10.945 12.531 6.883 1 98 35 GLY B N 1
ATOM 1670 C CA . GLY B 1 35 ? -10.898 11.32 7.691 1 98 35 GLY B CA 1
ATOM 1671 C C . GLY B 1 35 ? -12.016 10.352 7.363 1 98 35 GLY B C 1
ATOM 1672 O O . GLY B 1 35 ? -12.969 10.703 6.672 1 98 35 GLY B O 1
ATOM 1673 N N . TYR B 1 36 ? -11.797 9.078 7.82 1 97.69 36 TYR B N 1
ATOM 1674 C CA . TYR B 1 36 ? -12.836 8.062 7.66 1 97.69 36 TYR B CA 1
ATOM 1675 C C . TYR B 1 36 ? -12.992 7.238 8.93 1 97.69 36 TYR B C 1
ATOM 1677 O O . TYR B 1 36 ? -12.047 7.121 9.719 1 97.69 36 TYR B O 1
ATOM 1685 N N . GLN B 1 37 ? -14.227 6.805 9.055 1 97.44 37 GLN B N 1
ATOM 1686 C CA . GLN B 1 37 ? -14.508 6.051 10.273 1 97.44 37 GLN B CA 1
ATOM 1687 C C . GLN B 1 37 ? -13.695 4.758 10.32 1 97.44 37 GLN B C 1
ATOM 1689 O O . GLN B 1 37 ? -13.617 4.035 9.328 1 97.44 37 GLN B O 1
ATOM 1694 N N . ASN B 1 38 ? -13.047 4.5 11.484 1 96.38 38 ASN B N 1
ATOM 1695 C CA . ASN B 1 38 ? -12.164 3.354 11.672 1 96.38 38 ASN B CA 1
ATOM 1696 C C . ASN B 1 38 ? -12.961 2.055 11.805 1 96.38 38 ASN B C 1
ATOM 1698 O O . ASN B 1 38 ? -13.656 1.848 12.797 1 96.38 38 ASN B O 1
ATOM 1702 N N . PRO B 1 39 ? -12.758 1.179 10.828 1 94.38 39 PRO B N 1
ATOM 1703 C CA . PRO B 1 39 ? -13.539 -0.06 10.891 1 94.38 39 PRO B CA 1
ATOM 1704 C C . PRO B 1 39 ? -13.18 -0.922 12.102 1 94.38 39 PRO B C 1
ATOM 1706 O O . PRO B 1 39 ? -14 -1.718 12.562 1 94.38 39 PRO B O 1
ATOM 1709 N N . ALA B 1 40 ? -11.938 -0.72 12.594 1 93.12 40 ALA B N 1
ATOM 1710 C CA . ALA B 1 40 ? -11.461 -1.531 13.711 1 93.12 40 ALA B CA 1
ATOM 1711 C C . ALA B 1 40 ? -11.883 -0.922 15.047 1 93.12 40 ALA B C 1
ATOM 1713 O O . ALA B 1 40 ? -11.789 -1.573 16.094 1 93.12 40 ALA B O 1
ATOM 1714 N N . ASN B 1 41 ? -12.203 0.326 15.062 1 94.25 41 ASN B N 1
ATOM 1715 C CA . ASN B 1 41 ? -12.648 1.087 16.219 1 94.25 41 ASN B CA 1
ATOM 1716 C C . ASN B 1 41 ? -13.688 2.139 15.836 1 94.25 41 ASN B C 1
ATOM 1718 O O . ASN B 1 41 ? -13.359 3.318 15.711 1 94.25 41 ASN B O 1
ATOM 1722 N N . CYS B 1 42 ? -14.914 1.769 15.812 1 95.88 42 CYS B N 1
ATOM 1723 C CA . CYS B 1 42 ? -15.992 2.52 15.18 1 95.88 42 CYS B CA 1
ATOM 1724 C C . CYS B 1 42 ? -16.297 3.789 15.969 1 95.88 42 CYS B C 1
ATOM 1726 O O . CYS B 1 42 ? -17.141 4.594 15.539 1 95.88 42 CYS B O 1
ATOM 1728 N N . ILE B 1 43 ? -15.57 4.055 17 1 97.12 43 ILE B N 1
ATOM 1729 C CA . ILE B 1 43 ? -15.883 5.238 17.797 1 97.12 43 ILE B CA 1
ATOM 1730 C C . ILE B 1 43 ? -14.914 6.363 17.453 1 97.12 43 ILE B C 1
ATOM 1732 O O . ILE B 1 43 ? -14.922 7.414 18.094 1 97.12 43 ILE B O 1
ATOM 1736 N N . SER B 1 44 ? -14.062 6.125 16.5 1 97.81 44 SER B N 1
ATOM 1737 C CA . SER B 1 44 ? -13.117 7.156 16.094 1 97.81 44 SER B CA 1
ATOM 1738 C C . SER B 1 44 ? -12.844 7.094 14.594 1 97.81 44 SER B C 1
ATOM 1740 O O . SER B 1 44 ? -13.203 6.117 13.938 1 97.81 44 SER B O 1
ATOM 1742 N N . CYS B 1 45 ? -12.281 8.156 14.109 1 98.44 45 CYS B N 1
ATOM 1743 C CA . CYS B 1 45 ? -11.898 8.234 12.703 1 98.44 45 CYS B CA 1
ATOM 1744 C C . CYS B 1 45 ? -10.398 8.023 12.531 1 98.44 45 CYS B C 1
ATOM 1746 O O . CYS B 1 45 ? -9.625 8.312 13.438 1 98.44 45 CYS B O 1
ATOM 1748 N N . ASN B 1 46 ? -10.047 7.43 11.438 1 97.44 46 ASN B N 1
ATOM 1749 C CA . ASN B 1 46 ? -8.68 7.508 10.945 1 97.44 46 ASN B CA 1
ATOM 1750 C C . ASN B 1 46 ? -8.406 8.836 10.25 1 97.44 46 ASN B C 1
ATOM 1752 O O . ASN B 1 46 ? -9.141 9.227 9.336 1 97.44 46 ASN B O 1
ATOM 1756 N N . CYS B 1 47 ? -7.352 9.43 10.719 1 98.06 47 CYS B N 1
ATOM 1757 C CA . CYS B 1 47 ? -7.113 10.789 10.25 1 98.06 47 CYS B CA 1
ATOM 1758 C C . CYS B 1 47 ? -5.93 10.836 9.289 1 98.06 47 CYS B C 1
ATOM 1760 O O . CYS B 1 47 ? -4.984 10.055 9.422 1 98.06 47 CYS B O 1
ATOM 1762 N N . PRO B 1 48 ? -5.977 11.789 8.266 1 97.31 48 PRO B N 1
ATOM 1763 C CA . PRO B 1 48 ? -4.742 12.062 7.523 1 97.31 48 PRO B CA 1
ATOM 1764 C C . PRO B 1 48 ? -3.629 12.609 8.422 1 97.31 48 PRO B C 1
ATOM 1766 O O . PRO B 1 48 ? -3.902 13.133 9.5 1 97.31 48 PRO B O 1
ATOM 1769 N N . GLU B 1 49 ? -2.426 12.406 7.871 1 95.62 49 GLU B N 1
ATOM 1770 C CA . GLU B 1 49 ? -1.291 12.93 8.625 1 95.62 49 GLU B CA 1
ATOM 1771 C C . GLU B 1 49 ? -1.469 14.414 8.93 1 95.62 49 GLU B C 1
ATOM 1773 O O . GLU B 1 49 ? -1.878 15.188 8.055 1 95.62 49 GLU B O 1
ATOM 1778 N N . GLY B 1 50 ? -1.271 14.812 10.211 1 97.94 50 GLY B N 1
ATOM 1779 C CA . GLY B 1 50 ? -1.377 16.203 10.633 1 97.94 50 GLY B CA 1
ATOM 1780 C C . GLY B 1 50 ? -2.699 16.516 11.305 1 97.94 50 GLY B C 1
ATOM 1781 O O . GLY B 1 50 ? -2.857 17.594 11.898 1 97.94 50 GLY B O 1
ATOM 1782 N N . PHE B 1 51 ? -3.586 15.617 11.211 1 98.5 51 PHE B N 1
ATOM 1783 C CA . PHE B 1 51 ? -4.875 15.812 11.859 1 98.5 51 PHE B CA 1
ATOM 1784 C C . PHE B 1 51 ? -5.066 14.797 12.984 1 98.5 51 PHE B C 1
ATOM 1786 O O . PHE B 1 51 ? -4.598 13.656 12.883 1 98.5 51 PHE B O 1
ATOM 1793 N N . GLY B 1 52 ? -5.793 15.312 14.031 1 97.81 52 GLY B N 1
ATOM 1794 C CA . GLY B 1 52 ? -6.094 14.453 15.164 1 97.81 52 GLY B CA 1
ATOM 1795 C C . GLY B 1 52 ? -7.48 14.688 15.734 1 97.81 52 GLY B C 1
ATOM 1796 O O . GLY B 1 52 ? -8.32 15.328 15.102 1 97.81 52 GLY B O 1
ATOM 1797 N N . GLY B 1 53 ? -7.684 14.047 16.969 1 97 53 GLY B N 1
ATOM 1798 C CA . GLY B 1 53 ? -9.023 14.016 17.531 1 97 53 GLY B CA 1
ATOM 1799 C C . GLY B 1 53 ? -9.867 12.867 17.016 1 97 53 GLY B C 1
ATOM 1800 O O . GLY B 1 53 ? -9.531 12.25 16 1 97 53 GLY B O 1
ATOM 1801 N N . PRO B 1 54 ? -10.961 12.578 17.734 1 97.19 54 PRO B N 1
ATOM 1802 C CA . PRO B 1 54 ? -11.773 11.422 17.328 1 97.19 54 PRO B CA 1
ATOM 1803 C C . PRO B 1 54 ? -12.406 11.609 15.945 1 97.19 54 PRO B C 1
ATOM 1805 O O . PRO B 1 54 ? -12.711 10.625 15.266 1 97.19 54 PRO B O 1
ATOM 1808 N N . LEU B 1 55 ? -12.531 12.867 15.5 1 98.56 55 LEU B N 1
ATOM 1809 C CA . LEU B 1 55 ? -13.211 13.133 14.234 1 98.56 55 LEU B CA 1
ATOM 1810 C C . LEU B 1 55 ? -12.25 13.766 13.227 1 98.56 55 LEU B C 1
ATOM 1812 O O . LEU B 1 55 ? -12.672 14.203 12.156 1 98.56 55 LEU B O 1
ATOM 1816 N N . CYS B 1 56 ? -10.977 13.867 13.523 1 98.62 56 CYS B N 1
ATOM 1817 C CA . CYS B 1 56 ? -9.961 14.508 12.695 1 98.62 56 CYS B CA 1
ATOM 1818 C C . CYS B 1 56 ? -10.211 16 12.586 1 98.62 56 CYS B C 1
ATOM 1820 O O . CYS B 1 56 ? -10.062 16.594 11.508 1 98.62 56 CYS B O 1
ATOM 1822 N N . GLU B 1 57 ? -10.648 16.562 13.758 1 98 57 GLU B N 1
ATOM 1823 C CA . GLU B 1 57 ? -11.133 17.938 13.711 1 98 57 GLU B CA 1
ATOM 1824 C C . GLU B 1 57 ? -10.07 18.906 14.211 1 98 57 GLU B C 1
ATOM 1826 O O . GLU B 1 57 ? -10.258 20.125 14.156 1 98 57 GLU B O 1
ATOM 1831 N N . ARG B 1 58 ? -9 18.344 14.648 1 98 58 ARG B N 1
ATOM 1832 C CA . ARG B 1 58 ? -7.984 19.219 15.203 1 98 58 ARG B CA 1
ATOM 1833 C C . ARG B 1 58 ? -6.586 18.797 14.766 1 98 58 ARG B C 1
ATOM 1835 O O . ARG B 1 58 ? -6.426 17.766 14.117 1 98 58 ARG B O 1
ATOM 1842 N N . ARG B 1 59 ? -5.586 19.688 15.062 1 98.44 59 ARG B N 1
ATOM 1843 C CA . ARG B 1 59 ? -4.18 19.406 14.789 1 98.44 59 ARG B CA 1
ATOM 1844 C C . ARG B 1 59 ? -3.721 18.141 15.523 1 98.44 59 ARG B C 1
ATOM 1846 O O . ARG B 1 59 ? -4.066 17.938 16.688 1 98.44 59 ARG B O 1
ATOM 1853 N N . GLU B 1 60 ? -3.01 17.312 14.82 1 97.5 60 GLU B N 1
ATOM 1854 C CA . GLU B 1 60 ? -2.414 16.141 15.445 1 97.5 60 GLU B CA 1
ATOM 1855 C C . GLU B 1 60 ? -1.447 16.531 16.562 1 97.5 60 GLU B C 1
ATOM 1857 O O . GLU B 1 60 ? -0.685 17.484 16.406 1 97.5 60 GLU B O 1
ATOM 1862 N N . ASN B 1 61 ? -1.465 15.727 17.625 1 94.19 61 ASN B N 1
ATOM 1863 C CA . ASN B 1 61 ? -0.57 16 18.75 1 94.19 61 ASN B CA 1
ATOM 1864 C C . ASN B 1 61 ? 0.879 15.672 18.391 1 94.19 61 ASN B C 1
ATOM 1866 O O . ASN B 1 61 ? 1.143 14.766 17.594 1 94.19 61 ASN B O 1
ATOM 1870 N N . SER B 1 62 ? 1.755 16.5 19.031 1 90.75 62 SER B N 1
ATOM 1871 C CA . SER B 1 62 ? 3.174 16.188 18.891 1 90.75 62 SER B CA 1
ATOM 1872 C C . SER B 1 62 ? 3.516 14.844 19.531 1 90.75 62 SER B C 1
ATOM 1874 O O . SER B 1 62 ? 2.848 14.414 20.469 1 90.75 62 SER B O 1
ATOM 1876 N N . VAL B 1 63 ? 4.473 14.211 18.922 1 88.69 63 VAL B N 1
ATOM 1877 C CA . VAL B 1 63 ? 4.969 12.953 19.469 1 88.69 63 VAL B CA 1
ATOM 1878 C C . VAL B 1 63 ? 6.418 13.117 19.922 1 88.69 63 VAL B C 1
ATOM 1880 O O . VAL B 1 63 ? 7.305 13.367 19.094 1 88.69 63 VAL B O 1
ATOM 1883 N N . VAL B 1 64 ? 6.684 12.945 21.219 1 86.69 64 VAL B N 1
ATOM 1884 C CA . VAL B 1 64 ? 8.008 12.984 21.828 1 86.69 64 VAL B CA 1
ATOM 1885 C C . VAL B 1 64 ? 8.695 14.297 21.484 1 86.69 64 VAL B C 1
ATOM 1887 O O . VAL B 1 64 ? 9.875 14.312 21.109 1 86.69 64 VAL B O 1
ATOM 1890 N N . ALA B 1 65 ? 7.938 15.352 21.312 1 87.75 65 ALA B N 1
ATOM 1891 C CA . ALA B 1 65 ? 8.445 16.672 20.953 1 87.75 65 ALA B CA 1
ATOM 1892 C C . ALA B 1 65 ? 7.594 17.781 21.578 1 87.75 65 ALA B C 1
ATOM 1894 O O . ALA B 1 65 ? 6.504 17.516 22.094 1 87.75 65 ALA B O 1
ATOM 1895 N N . THR B 1 66 ? 8.148 18.984 21.625 1 87.56 66 THR B N 1
ATOM 1896 C CA . THR B 1 66 ? 7.441 20.094 22.281 1 87.56 66 THR B CA 1
ATOM 1897 C C . THR B 1 66 ? 7.059 21.156 21.266 1 87.56 66 THR B C 1
ATOM 1899 O O . THR B 1 66 ? 6.613 22.25 21.641 1 87.56 66 THR B O 1
ATOM 1902 N N . CYS B 1 67 ? 7.199 20.844 20.109 1 93.88 67 CYS B N 1
ATOM 1903 C CA . CYS B 1 67 ? 6.871 21.812 19.078 1 93.88 67 CYS B CA 1
ATOM 1904 C C . CYS B 1 67 ? 5.465 21.578 18.531 1 93.88 67 CYS B C 1
ATOM 1906 O O . CYS B 1 67 ? 4.723 20.75 19.062 1 93.88 67 CYS B O 1
ATOM 1908 N N . GLY B 1 68 ? 4.98 22.484 17.625 1 96.88 68 GLY B N 1
ATOM 1909 C CA . GLY B 1 68 ? 3.654 22.391 17.031 1 96.88 68 GLY B CA 1
ATOM 1910 C C . GLY B 1 68 ? 2.734 23.516 17.469 1 96.88 68 GLY B C 1
ATOM 1911 O O . GLY B 1 68 ? 3.09 24.312 18.344 1 96.88 68 GLY B O 1
ATOM 1912 N N . GLY B 1 69 ? 1.653 23.625 16.766 1 97.75 69 GLY B N 1
ATOM 1913 C CA . GLY B 1 69 ? 0.726 24.672 17.172 1 97.75 69 GLY B CA 1
ATOM 1914 C C . GLY B 1 69 ? -0.237 25.078 16.078 1 97.75 69 GLY B C 1
ATOM 1915 O O . GLY B 1 69 ? -0.095 24.656 14.93 1 97.75 69 GLY B O 1
ATOM 1916 N N . ASP B 1 70 ? -1.268 25.844 16.484 1 98.5 70 ASP B N 1
ATOM 1917 C CA . ASP B 1 70 ? -2.23 26.469 15.586 1 98.5 70 ASP B CA 1
ATOM 1918 C C . ASP B 1 70 ? -1.919 27.953 15.398 1 98.5 70 ASP B C 1
ATOM 1920 O O . ASP B 1 70 ? -1.761 28.688 16.375 1 98.5 70 ASP B O 1
ATOM 1924 N N . PHE B 1 71 ? -1.858 28.344 14.156 1 98.75 71 PHE B N 1
ATOM 1925 C CA . PHE B 1 71 ? -1.514 29.719 13.828 1 98.75 71 PHE B CA 1
ATOM 1926 C C . PHE B 1 71 ? -2.582 30.344 12.938 1 98.75 71 PHE B C 1
ATOM 1928 O O . PHE B 1 71 ? -3.184 29.656 12.109 1 98.75 71 PHE B O 1
ATOM 1935 N N . LYS B 1 72 ? -2.77 31.609 13.125 1 98.56 72 LYS B N 1
ATOM 1936 C CA . LYS B 1 72 ? -3.725 32.344 12.312 1 98.56 72 LYS B CA 1
ATOM 1937 C C . LYS B 1 72 ? -3.008 33.25 11.312 1 98.56 72 LYS B C 1
ATOM 1939 O O . LYS B 1 72 ? -2.133 34.031 11.688 1 98.56 72 LYS B O 1
ATOM 1944 N N . ALA B 1 73 ? -3.4 33.156 10.078 1 98.62 73 ALA B N 1
ATOM 1945 C CA . ALA B 1 73 ? -2.852 34.031 9.062 1 98.62 73 ALA B CA 1
ATOM 1946 C C . ALA B 1 73 ? -3.574 35.375 9.062 1 98.62 73 ALA B C 1
ATOM 1948 O O . ALA B 1 73 ? -4.793 35.438 9.242 1 98.62 73 ALA B O 1
ATOM 1949 N N . THR B 1 74 ? -2.82 36.375 8.852 1 98.31 74 THR B N 1
ATOM 1950 C CA . THR B 1 74 ? -3.357 37.719 8.719 1 98.31 74 THR B CA 1
ATOM 1951 C C . THR B 1 74 ? -2.932 38.344 7.391 1 98.31 74 THR B C 1
ATOM 1953 O O . THR B 1 74 ? -2.287 37.688 6.57 1 98.31 74 THR B O 1
ATOM 1956 N N . SER B 1 75 ? -3.348 39.562 7.18 1 97.62 75 SER B N 1
ATOM 1957 C CA . SER B 1 75 ? -3.072 40.219 5.906 1 97.62 75 SER B CA 1
ATOM 1958 C C . SER B 1 75 ? -1.605 40.625 5.793 1 97.62 75 SER B C 1
ATOM 1960 O O . SER B 1 75 ? -1.14 41 4.719 1 97.62 75 SER B O 1
ATOM 1962 N N . VAL B 1 76 ? -0.845 40.594 6.934 1 97.56 76 VAL B N 1
ATOM 1963 C CA . VAL B 1 76 ? 0.568 40.969 6.902 1 97.56 76 VAL B CA 1
ATOM 1964 C C . VAL B 1 76 ? 1.425 39.688 7.023 1 97.56 76 VAL B C 1
ATOM 1966 O O . VAL B 1 76 ? 0.973 38.688 7.559 1 97.56 76 VAL B O 1
ATOM 1969 N N . TRP B 1 77 ? 2.613 39.75 6.496 1 97.62 77 TRP B N 1
ATOM 1970 C CA . TRP B 1 77 ? 3.535 38.625 6.582 1 97.62 77 TRP B CA 1
ATOM 1971 C C . TRP B 1 77 ? 3.871 38.312 8.039 1 97.62 77 TRP B C 1
ATOM 1973 O O . TRP B 1 77 ? 4.219 39.219 8.812 1 97.62 77 TRP B O 1
ATOM 1983 N N . GLN B 1 78 ? 3.668 37.062 8.414 1 98.5 78 GLN B N 1
ATOM 1984 C CA . GLN B 1 78 ? 4.066 36.531 9.711 1 98.5 78 GLN B CA 1
ATOM 1985 C C . GLN B 1 78 ? 5.113 35.438 9.539 1 98.5 78 GLN B C 1
ATOM 1987 O O . GLN B 1 78 ? 5.285 34.875 8.445 1 98.5 78 GLN B O 1
ATOM 1992 N N . THR B 1 79 ? 5.859 35.188 10.617 1 98.25 79 THR B N 1
ATOM 1993 C CA . THR B 1 79 ? 6.898 34.188 10.555 1 98.25 79 THR B CA 1
ATOM 1994 C C . THR B 1 79 ? 6.598 33.031 11.523 1 98.25 79 THR B C 1
ATOM 1996 O O . THR B 1 79 ? 6.211 33.281 12.672 1 98.25 79 THR B O 1
ATOM 1999 N N . LEU B 1 80 ? 6.668 31.812 11.031 1 98.19 80 LEU B N 1
ATOM 2000 C CA . LEU B 1 80 ? 6.633 30.609 11.852 1 98.19 80 LEU B CA 1
ATOM 2001 C C . LEU B 1 80 ? 7.961 29.859 11.766 1 98.19 80 LEU B C 1
ATOM 2003 O O . LEU B 1 80 ? 8.453 29.578 10.672 1 98.19 80 LEU B O 1
ATOM 2007 N N . SER B 1 81 ? 8.594 29.625 12.883 1 97.88 81 SER B N 1
ATOM 2008 C CA . SER B 1 81 ? 9.789 28.797 12.961 1 97.88 81 SER B CA 1
ATOM 2009 C C . SER B 1 81 ? 9.703 27.797 14.102 1 97.88 81 SER B C 1
ATOM 2011 O O . SER B 1 81 ? 9.047 28.062 15.117 1 97.88 81 SER B O 1
ATOM 2013 N N . ALA B 1 82 ? 10.266 26.656 13.914 1 97.31 82 ALA B N 1
ATOM 2014 C CA . ALA B 1 82 ? 10.234 25.641 14.969 1 97.31 82 ALA B CA 1
ATOM 2015 C C . ALA B 1 82 ? 11.398 24.656 14.805 1 97.31 82 ALA B C 1
ATOM 2017 O O . ALA B 1 82 ? 11.93 24.5 13.703 1 97.31 82 ALA B O 1
ATOM 2018 N N . THR B 1 83 ? 11.82 24.141 15.922 1 95.75 83 THR B N 1
ATOM 2019 C CA . THR B 1 83 ? 12.805 23.062 15.961 1 95.75 83 THR B CA 1
ATOM 2020 C C . THR B 1 83 ? 12.188 21.797 16.531 1 95.75 83 THR B C 1
ATOM 2022 O O . THR B 1 83 ? 11.578 21.812 17.594 1 95.75 83 THR B O 1
ATOM 2025 N N . LEU B 1 84 ? 12.25 20.766 15.695 1 94.62 84 LEU B N 1
ATOM 2026 C CA . LEU B 1 84 ? 11.922 19.438 16.203 1 94.62 84 LEU B CA 1
ATOM 2027 C C . LEU B 1 84 ? 13.133 18.812 16.891 1 94.62 84 LEU B C 1
ATOM 2029 O O . LEU B 1 84 ? 14.117 18.469 16.219 1 94.62 84 LEU B O 1
ATOM 2033 N N . ASP B 1 85 ? 13.031 18.781 18.109 1 87.62 85 ASP B N 1
ATOM 2034 C CA . ASP B 1 85 ? 14.07 18.141 18.906 1 87.62 85 ASP B CA 1
ATOM 2035 C C . ASP B 1 85 ? 13.469 17.078 19.844 1 87.62 85 ASP B C 1
ATOM 2037 O O . ASP B 1 85 ? 12.297 17.172 20.219 1 87.62 85 ASP B O 1
ATOM 2041 N N . ARG B 1 86 ? 14.297 16.094 19.969 1 75.69 86 ARG B N 1
ATOM 2042 C CA . ARG B 1 86 ? 13.844 15.055 20.891 1 75.69 86 ARG B CA 1
ATOM 2043 C C . ARG B 1 86 ? 13.734 15.602 22.312 1 75.69 86 ARG B C 1
ATOM 2045 O O . ARG B 1 86 ? 14.617 16.344 22.766 1 75.69 86 ARG B O 1
ATOM 2052 N N . ARG B 1 87 ? 12.57 15.281 22.812 1 69.25 87 ARG B N 1
ATOM 2053 C CA . ARG B 1 87 ? 12.492 15.625 24.234 1 69.25 87 ARG B CA 1
ATOM 2054 C C . ARG B 1 87 ? 13.523 14.844 25.047 1 69.25 87 ARG B C 1
ATOM 2056 O O . ARG B 1 87 ? 13.758 13.664 24.797 1 69.25 87 ARG B O 1
ATOM 2063 N N . ILE B 1 88 ? 14.195 15.477 25.812 1 62.5 88 ILE B N 1
ATOM 2064 C CA . ILE B 1 88 ? 15.219 14.914 26.672 1 62.5 88 ILE B CA 1
ATOM 2065 C C . ILE B 1 88 ? 14.656 13.719 27.438 1 62.5 88 ILE B C 1
ATOM 2067 O O . ILE B 1 88 ? 13.555 13.805 28 1 62.5 88 ILE B O 1
ATOM 2071 N N . GLY B 1 89 ? 15.422 12.656 27.375 1 60 89 GLY B N 1
ATOM 2072 C CA . GLY B 1 89 ? 15.148 11.492 28.188 1 60 89 GLY B CA 1
ATOM 2073 C C . GLY B 1 89 ? 14.219 10.5 27.531 1 60 89 GLY B C 1
ATOM 2074 O O . GLY B 1 89 ? 13.977 9.414 28.078 1 60 89 GLY B O 1
ATOM 2075 N N . ARG B 1 90 ? 13.594 11.008 26.5 1 59.19 90 ARG B N 1
ATOM 2076 C CA . ARG B 1 90 ? 12.648 10.055 25.922 1 59.19 90 ARG B CA 1
ATOM 2077 C C . ARG B 1 90 ? 13.266 9.312 24.75 1 59.19 90 ARG B C 1
ATOM 2079 O O . ARG B 1 90 ? 14.023 9.891 23.969 1 59.19 90 ARG B O 1
ATOM 2086 N N . THR B 1 91 ? 13.562 8.094 24.875 1 61.75 91 THR B N 1
ATOM 2087 C CA . THR B 1 91 ? 14.258 7.324 23.859 1 61.75 91 THR B CA 1
ATOM 2088 C C . THR B 1 91 ? 13.352 7.066 22.656 1 61.75 91 THR B C 1
ATOM 2090 O O . THR B 1 91 ? 13.695 6.301 21.75 1 61.75 91 THR B O 1
ATOM 2093 N N . PRO B 1 92 ? 12.047 6.867 22.719 1 65.62 92 PRO B N 1
ATOM 2094 C CA . PRO B 1 92 ? 11.68 6.082 21.531 1 65.62 92 PRO B CA 1
ATOM 2095 C C . PRO B 1 92 ? 11.602 6.93 20.266 1 65.62 92 PRO B C 1
ATOM 2097 O O . PRO B 1 92 ? 11.391 8.141 20.328 1 65.62 92 PRO B O 1
ATOM 2100 N N . PHE B 1 93 ? 12.312 6.688 19.172 1 74.19 93 PHE B N 1
ATOM 2101 C CA . PHE B 1 93 ? 12.086 7.098 17.781 1 74.19 93 PHE B CA 1
ATOM 2102 C C . PHE B 1 93 ? 10.797 6.488 17.25 1 74.19 93 PHE B C 1
ATOM 2104 O O . PHE B 1 93 ? 10.406 5.391 17.656 1 74.19 93 PHE B O 1
ATOM 2111 N N . PRO B 1 94 ? 10.07 7.441 16.406 1 87.19 94 PRO B N 1
ATOM 2112 C CA . PRO B 1 94 ? 10.289 8.758 15.812 1 87.19 94 PRO B CA 1
ATOM 2113 C C . PRO B 1 94 ? 9.664 9.891 16.625 1 87.19 94 PRO B C 1
ATOM 2115 O O . PRO B 1 94 ? 8.906 9.633 17.562 1 87.19 94 PRO B O 1
ATOM 2118 N N . PHE B 1 95 ? 10.133 11.141 16.469 1 92.06 95 PHE B N 1
ATOM 2119 C CA . PHE B 1 95 ? 9.469 12.305 17.031 1 92.06 95 PHE B CA 1
ATOM 2120 C C . PHE B 1 95 ? 8.922 13.203 15.938 1 92.06 95 PHE B C 1
ATOM 2122 O O . PHE B 1 95 ? 9.461 13.242 14.828 1 92.06 95 PHE B O 1
ATOM 2129 N N . SER B 1 96 ? 7.809 13.875 16.25 1 93.81 96 SER B N 1
ATOM 2130 C CA . SER B 1 96 ? 7.125 14.68 15.234 1 93.81 96 SER B CA 1
ATOM 2131 C C . SER B 1 96 ? 6.305 15.797 15.875 1 93.81 96 SER B C 1
ATOM 2133 O O . SER B 1 96 ? 5.91 15.695 17.031 1 93.81 96 SER B O 1
ATOM 2135 N N . CYS B 1 97 ? 6.172 16.875 15.055 1 95.69 97 CYS B N 1
ATOM 2136 C CA . CYS B 1 97 ? 5.301 18 15.375 1 95.69 97 CYS B CA 1
ATOM 2137 C C . CYS B 1 97 ? 4.492 18.438 14.156 1 95.69 97 CYS B C 1
ATOM 2139 O O . CYS B 1 97 ? 4.918 18.234 13.023 1 95.69 97 CYS B O 1
ATOM 2141 N N . TYR B 1 98 ? 3.34 18.969 14.484 1 98.31 98 TYR B N 1
ATOM 2142 C CA . TYR B 1 98 ? 2.494 19.422 13.391 1 98.31 98 TYR B CA 1
ATOM 2143 C C . TYR B 1 98 ? 2.012 20.859 13.633 1 98.31 98 TYR B C 1
ATOM 2145 O O . TYR B 1 98 ? 1.907 21.297 14.781 1 98.31 98 TYR B O 1
ATOM 2153 N N . PHE B 1 99 ? 1.775 21.531 12.547 1 98.69 99 PHE B N 1
ATOM 2154 C CA . PHE B 1 99 ? 1.376 22.938 12.555 1 98.69 99 PHE B CA 1
ATOM 2155 C C . PHE B 1 99 ? 0.177 23.156 11.648 1 98.69 99 PHE B C 1
ATOM 2157 O O . PHE B 1 99 ? 0.143 22.672 10.516 1 98.69 99 PHE B O 1
ATOM 2164 N N . HIS B 1 100 ? -0.78 23.859 12.18 1 98.81 100 HIS B N 1
ATOM 2165 C CA . HIS B 1 100 ? -1.896 24.344 11.383 1 98.81 100 HIS B CA 1
ATOM 2166 C C . HIS B 1 100 ? -1.824 25.859 11.203 1 98.81 100 HIS B C 1
ATOM 2168 O O . HIS B 1 100 ? -1.731 26.609 12.188 1 98.81 100 HIS B O 1
ATOM 2174 N N . ILE B 1 101 ? -1.807 26.328 9.961 1 98.75 101 ILE B N 1
ATOM 2175 C CA . ILE B 1 101 ? -1.938 27.75 9.664 1 98.75 101 ILE B CA 1
ATOM 2176 C C . ILE B 1 101 ? -3.285 28.016 8.992 1 98.75 101 ILE B C 1
ATOM 2178 O O . ILE B 1 101 ? -3.529 27.547 7.871 1 98.75 101 ILE B O 1
ATOM 2182 N N . LYS B 1 102 ? -4.109 28.812 9.625 1 98.69 102 LYS B N 1
ATOM 2183 C CA . LYS B 1 102 ? -5.496 28.969 9.18 1 98.69 102 LYS B CA 1
ATOM 2184 C C . LYS B 1 102 ? -5.797 30.406 8.781 1 98.69 102 LYS B C 1
ATOM 2186 O O . LYS B 1 102 ? -5.406 31.344 9.484 1 98.69 102 LYS B O 1
ATOM 2191 N N . ALA B 1 103 ? -6.438 30.562 7.668 1 98.69 103 ALA B N 1
ATOM 2192 C CA . ALA B 1 103 ? -7.02 31.844 7.242 1 98.69 103 ALA B CA 1
ATOM 2193 C C . ALA B 1 103 ? -8.531 31.844 7.465 1 98.69 103 ALA B C 1
ATOM 2195 O O . ALA B 1 103 ? -9.148 30.797 7.656 1 98.69 103 ALA B O 1
ATOM 2196 N N . PRO B 1 104 ? -9.133 33.094 7.484 1 97.75 104 PRO B N 1
ATOM 2197 C CA . PRO B 1 104 ? -10.602 33.125 7.543 1 97.75 104 PRO B CA 1
ATOM 2198 C C . PRO B 1 104 ? -11.25 32.438 6.344 1 97.75 104 PRO B C 1
ATOM 2200 O O . PRO B 1 104 ? -10.633 32.344 5.28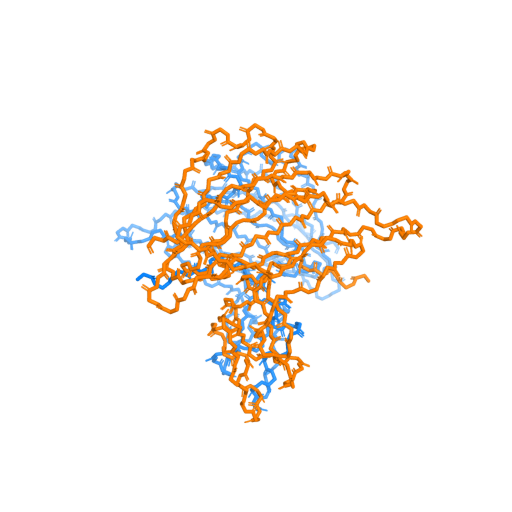1 1 97.75 104 PRO B O 1
ATOM 2203 N N . ALA B 1 105 ? -12.5 31.938 6.574 1 96.81 105 ALA B N 1
ATOM 2204 C CA . ALA B 1 105 ? -13.242 31.297 5.496 1 96.81 105 ALA B CA 1
ATOM 2205 C C . ALA B 1 105 ? -13.242 32.156 4.238 1 96.81 105 ALA B C 1
ATOM 2207 O O . ALA B 1 105 ? -13.422 33.375 4.312 1 96.81 105 ALA B O 1
ATOM 2208 N N . GLY B 1 106 ? -13.031 31.5 3.16 1 97.38 106 GLY B N 1
ATOM 2209 C CA . GLY B 1 106 ? -13.047 32.219 1.894 1 97.38 106 GLY B CA 1
ATOM 2210 C C . GLY B 1 106 ? -11.695 32.781 1.506 1 97.38 106 GLY B C 1
ATOM 2211 O O . GLY B 1 106 ? -11.531 33.281 0.399 1 97.38 106 GLY B O 1
ATOM 2212 N N . LYS B 1 107 ? -10.766 32.812 2.398 1 98.31 107 LYS B N 1
ATOM 2213 C CA . LYS B 1 107 ? -9.398 33.219 2.135 1 98.31 107 LYS B CA 1
ATOM 2214 C C . LYS B 1 107 ? -8.445 32.031 2.098 1 98.31 107 LYS B C 1
ATOM 2216 O O . LYS B 1 107 ? -8.836 30.906 2.408 1 98.31 107 LYS B O 1
ATOM 2221 N N . ARG B 1 108 ? -7.242 32.312 1.605 1 98.75 108 ARG B N 1
ATOM 2222 C CA . ARG B 1 108 ? -6.223 31.281 1.521 1 98.75 108 ARG B CA 1
ATOM 2223 C C . ARG B 1 108 ? -4.941 31.719 2.232 1 98.75 108 ARG B C 1
ATOM 2225 O O . ARG B 1 108 ? -4.805 32.875 2.629 1 98.75 108 ARG B O 1
ATOM 2232 N N . VAL B 1 109 ? -4.109 30.781 2.443 1 98.69 109 VAL B N 1
ATOM 2233 C CA . VAL B 1 109 ? -2.824 31.062 3.078 1 98.69 109 VAL B CA 1
ATOM 2234 C C . VAL B 1 109 ? -1.711 31 2.037 1 98.69 109 VAL B C 1
ATOM 2236 O O . VAL B 1 109 ? -1.598 30.016 1.298 1 98.69 109 VAL B O 1
ATOM 2239 N N . MET B 1 110 ? -1.006 32.031 1.919 1 98.38 110 MET B N 1
ATOM 2240 C CA . MET B 1 110 ? 0.233 32.031 1.146 1 98.38 110 MET B CA 1
ATOM 2241 C C . MET B 1 110 ? 1.433 31.734 2.041 1 98.38 110 MET B C 1
ATOM 2243 O O . MET B 1 110 ? 1.555 32.312 3.127 1 98.38 110 MET B O 1
ATOM 2247 N N . ILE B 1 111 ? 2.342 30.812 1.584 1 97.69 111 ILE B N 1
ATOM 2248 C CA . ILE B 1 111 ? 3.477 30.406 2.396 1 97.69 111 ILE B CA 1
ATOM 2249 C C . ILE B 1 111 ? 4.762 30.5 1.579 1 97.69 111 ILE B C 1
ATOM 2251 O O . ILE B 1 111 ? 4.789 30.109 0.407 1 97.69 111 ILE B O 1
ATOM 2255 N N . GLN B 1 112 ? 5.734 31.016 2.168 1 96.44 112 GLN B N 1
ATOM 2256 C CA . GLN B 1 112 ? 7.078 31.047 1.599 1 96.44 112 GLN B CA 1
ATOM 2257 C C . GLN B 1 112 ? 8.078 30.359 2.518 1 96.44 112 GLN B C 1
ATOM 2259 O O . GLN B 1 112 ? 8.273 30.781 3.66 1 96.44 112 GLN B O 1
ATOM 2264 N N . LEU B 1 113 ? 8.719 29.328 1.967 1 95.69 113 LEU B N 1
ATOM 2265 C CA . LEU B 1 113 ? 9.727 28.641 2.764 1 95.69 113 LEU B CA 1
ATOM 2266 C C . LEU B 1 113 ? 10.992 29.5 2.883 1 95.69 113 LEU B C 1
ATOM 2268 O O . LEU B 1 113 ? 11.484 30.031 1.884 1 95.69 113 LEU B O 1
ATOM 2272 N N . GLU B 1 114 ? 11.477 29.609 4.152 1 95.38 114 GLU B N 1
ATOM 2273 C CA . GLU B 1 114 ? 12.648 30.438 4.375 1 95.38 114 GLU B CA 1
ATOM 2274 C C . GLU B 1 114 ? 13.875 29.594 4.703 1 95.38 114 GLU B C 1
ATOM 2276 O O . GLU B 1 114 ? 14.945 29.797 4.133 1 95.38 114 GLU B O 1
ATOM 2281 N N . THR B 1 115 ? 13.703 28.781 5.648 1 96 115 THR B N 1
ATOM 2282 C CA . THR B 1 115 ? 14.852 28 6.102 1 96 115 THR B CA 1
ATOM 2283 C C . THR B 1 115 ? 14.461 26.547 6.359 1 96 115 THR B C 1
ATOM 2285 O O . THR B 1 115 ? 13.336 26.266 6.777 1 96 115 THR B O 1
ATOM 2288 N N . LEU B 1 116 ? 15.32 25.641 6.027 1 96.69 116 LEU B N 1
ATOM 2289 C CA . LEU B 1 116 ? 15.234 24.234 6.387 1 96.69 116 LEU B CA 1
ATOM 2290 C C . LEU B 1 116 ? 16.609 23.672 6.711 1 96.69 116 LEU B C 1
ATOM 2292 O O . LEU B 1 116 ? 17.547 23.828 5.926 1 96.69 116 LEU B O 1
ATOM 2296 N N . ARG B 1 117 ? 16.75 23.172 7.906 1 96.38 117 ARG B N 1
ATOM 2297 C CA . ARG B 1 117 ? 17.984 22.5 8.312 1 96.38 117 ARG B CA 1
ATOM 2298 C C . ARG B 1 117 ? 17.703 21.094 8.82 1 96.38 117 ARG B C 1
ATOM 2300 O O . ARG B 1 117 ? 17.047 20.922 9.844 1 96.38 117 ARG B O 1
ATOM 2307 N N . MET B 1 118 ? 18.141 20.156 8.117 1 94.88 118 MET B N 1
ATOM 2308 C CA . MET B 1 118 ? 17.984 18.766 8.508 1 94.88 118 MET B CA 1
ATOM 2309 C C . MET B 1 118 ? 19.062 17.891 7.855 1 94.88 118 MET B C 1
ATOM 2311 O O . MET B 1 118 ? 19.672 18.297 6.863 1 94.88 118 MET B O 1
ATOM 2315 N N . THR B 1 119 ? 19.219 16.688 8.445 1 92.38 119 THR B N 1
ATOM 2316 C CA . THR B 1 119 ? 20.062 15.688 7.789 1 92.38 119 THR B CA 1
ATOM 2317 C C . THR B 1 119 ? 19.328 15.062 6.605 1 92.38 119 THR B C 1
ATOM 2319 O O . THR B 1 119 ? 18.172 14.656 6.734 1 92.38 119 THR B O 1
ATOM 2322 N N . CYS B 1 120 ? 20.078 15.023 5.512 1 92.31 120 CYS B N 1
ATOM 2323 C CA . CYS B 1 120 ? 19.453 14.492 4.312 1 92.31 120 CYS B CA 1
ATOM 2324 C C . CYS B 1 120 ? 19.109 13.016 4.48 1 92.31 120 CYS B C 1
ATOM 2326 O O . CYS B 1 120 ? 19.906 12.258 5.039 1 92.31 120 CYS B O 1
ATOM 2328 N N . SER B 1 121 ? 17.922 12.648 4.055 1 89.19 121 SER B N 1
ATOM 2329 C CA . SER B 1 121 ? 17.5 11.25 4.137 1 89.19 121 SER B CA 1
ATOM 2330 C C . SER B 1 121 ? 17.031 10.734 2.781 1 89.19 121 SER B C 1
ATOM 2332 O O . SER B 1 121 ? 16.344 11.453 2.041 1 89.19 121 SER B O 1
ATOM 2334 N N . THR B 1 122 ? 17.375 9.477 2.574 1 84.56 122 THR B N 1
ATOM 2335 C CA . THR B 1 122 ? 16.906 8.852 1.341 1 84.56 122 THR B CA 1
ATOM 2336 C C . THR B 1 122 ? 15.414 8.57 1.405 1 84.56 122 THR B C 1
ATOM 2338 O O . THR B 1 122 ? 14.922 8.023 2.396 1 84.56 122 THR B O 1
ATOM 2341 N N . ALA B 1 123 ? 14.742 8.945 0.354 1 84.38 123 ALA B N 1
ATOM 2342 C CA . ALA B 1 123 ? 13.312 8.703 0.194 1 84.38 123 ALA B CA 1
ATOM 2343 C C . ALA B 1 123 ? 12.523 9.281 1.369 1 84.38 123 ALA B C 1
ATOM 2345 O O . ALA B 1 123 ? 11.445 8.781 1.708 1 84.38 123 ALA B O 1
ATOM 2346 N N . CYS B 1 124 ? 13.117 10.211 2.133 1 90 124 CYS B N 1
ATOM 2347 C CA . CYS B 1 124 ? 12.469 10.922 3.227 1 90 124 CYS B CA 1
ATOM 2348 C C . CYS B 1 124 ? 12.086 9.977 4.355 1 90 124 CYS B C 1
ATOM 2350 O O . CYS B 1 124 ? 11.148 10.242 5.109 1 90 124 CYS B O 1
ATOM 2352 N N . SER B 1 125 ? 12.812 8.852 4.473 1 87.56 125 SER B N 1
ATOM 2353 C CA . SER B 1 125 ? 12.367 7.805 5.391 1 87.56 125 SER B CA 1
ATOM 2354 C C . SER B 1 125 ? 12.781 8.117 6.824 1 87.56 125 SER B C 1
ATOM 2356 O O . SER B 1 125 ? 12.133 7.676 7.773 1 87.56 125 SER B O 1
ATOM 2358 N N . MET B 1 126 ? 13.773 8.875 6.938 1 90.19 126 MET B N 1
ATOM 2359 C CA . MET B 1 126 ? 14.297 9.086 8.281 1 90.19 126 MET B CA 1
ATOM 2360 C C . MET B 1 126 ? 13.875 10.445 8.828 1 90.19 126 MET B C 1
ATOM 2362 O O . MET B 1 126 ? 13.664 10.594 10.031 1 90.19 126 MET B O 1
ATOM 2366 N N . ASN B 1 127 ? 13.805 11.453 8.07 1 92.62 127 ASN B N 1
ATOM 2367 C CA . ASN B 1 127 ? 13.336 12.773 8.453 1 92.62 127 ASN B CA 1
ATOM 2368 C C . ASN B 1 127 ? 12.773 13.539 7.262 1 92.62 127 ASN B C 1
ATOM 2370 O O . ASN B 1 127 ? 13.094 13.234 6.113 1 92.62 127 ASN B O 1
ATOM 2374 N N . ASN B 1 128 ? 11.867 14.414 7.629 1 95.44 128 ASN B N 1
ATOM 2375 C CA . ASN B 1 128 ? 11.289 15.203 6.547 1 95.44 128 ASN B CA 1
ATOM 2376 C C . ASN B 1 128 ? 10.477 16.375 7.09 1 95.44 128 ASN B C 1
ATOM 2378 O O . ASN B 1 128 ? 10.141 16.422 8.273 1 95.44 128 ASN B O 1
ATOM 2382 N N . LEU B 1 129 ? 10.289 17.344 6.227 1 96.12 129 LEU B N 1
ATOM 2383 C CA . LEU B 1 129 ? 9.273 18.375 6.391 1 96.12 129 LEU B CA 1
ATOM 2384 C C . LEU B 1 129 ? 8.078 18.109 5.477 1 96.12 129 LEU B C 1
ATOM 2386 O O . LEU B 1 129 ? 8.227 18.047 4.254 1 96.12 129 LEU B O 1
ATOM 2390 N N . MET B 1 130 ? 6.93 17.922 6.082 1 96.75 130 MET B N 1
ATOM 2391 C CA . MET B 1 130 ? 5.695 17.734 5.328 1 96.75 130 MET B CA 1
ATOM 2392 C C . MET B 1 130 ? 4.949 19.047 5.16 1 96.75 130 MET B C 1
ATOM 2394 O O . MET B 1 130 ? 4.809 19.812 6.113 1 96.75 130 MET B O 1
ATOM 2398 N N . ILE B 1 131 ? 4.504 19.359 3.953 1 96.75 131 ILE B N 1
ATOM 2399 C CA . ILE B 1 131 ? 3.643 20.5 3.664 1 96.75 131 ILE B CA 1
ATOM 2400 C C . ILE B 1 131 ? 2.41 20.031 2.893 1 96.75 131 ILE B C 1
ATOM 2402 O O . ILE B 1 131 ? 2.531 19.406 1.837 1 96.75 131 ILE B O 1
ATOM 2406 N N . ASN B 1 132 ? 1.29 20.25 3.445 1 97.81 132 ASN B N 1
ATOM 2407 C CA . ASN B 1 132 ? 0.034 19.953 2.766 1 97.81 132 ASN B CA 1
ATOM 2408 C C . ASN B 1 132 ? -0.827 21.203 2.605 1 97.81 132 ASN B C 1
ATOM 2410 O O . ASN B 1 132 ? -1.183 21.859 3.594 1 97.81 132 ASN B O 1
ATOM 2414 N N . LEU B 1 133 ? -1.22 21.469 1.362 1 97.38 133 LEU B N 1
ATOM 2415 C CA . LEU B 1 133 ? -1.884 22.719 1.034 1 97.38 133 LEU B CA 1
ATOM 2416 C C . LEU B 1 133 ? -3.383 22.516 0.85 1 97.38 133 LEU B C 1
ATOM 2418 O O . LEU B 1 133 ? -4.098 23.438 0.443 1 97.38 133 LEU B O 1
ATOM 2422 N N . GLY B 1 134 ? -3.846 21.344 1.054 1 97.19 134 GLY B N 1
ATOM 2423 C CA . GLY B 1 134 ? -5.27 21.125 1.264 1 97.19 134 GLY B CA 1
ATOM 2424 C C . GLY B 1 134 ? -5.98 20.594 0.038 1 97.19 134 GLY B C 1
ATOM 2425 O O . GLY B 1 134 ? -7.199 20.406 0.051 1 97.19 134 GLY B O 1
ATOM 2426 N N . GLU B 1 135 ? -5.312 20.312 -1.091 1 94.06 135 GLU B N 1
ATOM 2427 C CA . GLU B 1 135 ? -6 19.688 -2.219 1 94.06 135 GLU B CA 1
ATOM 2428 C C . GLU B 1 135 ? -6.531 18.297 -1.846 1 94.06 135 GLU B C 1
ATOM 2430 O O . GLU B 1 135 ? -7.66 17.953 -2.201 1 94.06 135 GLU B O 1
ATOM 2435 N N . ASN B 1 136 ? -5.801 17.531 -1.316 1 95.56 136 ASN B N 1
ATOM 2436 C CA . ASN B 1 136 ? -6.117 16.234 -0.711 1 95.56 136 ASN B CA 1
ATOM 2437 C C . ASN B 1 136 ? -5.23 15.953 0.499 1 95.56 136 ASN B C 1
ATOM 2439 O O . ASN B 1 136 ? -4.004 15.938 0.385 1 95.56 136 ASN B O 1
ATOM 2443 N N . TRP B 1 137 ? -5.879 15.727 1.624 1 97.06 137 TRP B N 1
ATOM 2444 C CA . TRP B 1 137 ? -5.102 15.625 2.855 1 97.06 137 TRP B CA 1
ATOM 2445 C C . TRP B 1 137 ? -4.379 14.281 2.939 1 97.06 137 TRP B C 1
ATOM 2447 O O . TRP B 1 137 ? -3.426 14.133 3.703 1 97.06 137 TRP B O 1
ATOM 2457 N N . TYR B 1 138 ? -4.785 13.266 2.193 1 94.31 138 TYR B N 1
ATOM 2458 C CA . TYR B 1 138 ? -4.133 11.961 2.24 1 94.31 138 TYR B CA 1
ATOM 2459 C C . TYR B 1 138 ? -3.023 11.867 1.2 1 94.31 138 TYR B C 1
ATOM 2461 O O . TYR B 1 138 ? -2.018 11.188 1.417 1 94.31 138 TYR B O 1
ATOM 2469 N N . THR B 1 139 ? -3.201 12.57 0.138 1 91.25 139 THR B N 1
ATOM 2470 C CA . THR B 1 139 ? -2.283 12.312 -0.967 1 91.25 139 THR B CA 1
ATOM 2471 C C . THR B 1 139 ? -1.6 13.602 -1.412 1 91.25 139 THR B C 1
ATOM 2473 O O . THR B 1 139 ? -0.668 13.57 -2.219 1 91.25 139 THR B O 1
ATOM 2476 N N . GLY B 1 140 ? -1.981 14.688 -0.883 1 92 140 GLY B N 1
ATOM 2477 C CA . GLY B 1 140 ? -1.51 15.961 -1.412 1 92 140 GLY B CA 1
ATOM 2478 C C . GLY B 1 140 ? -0.324 16.516 -0.649 1 92 140 GLY B C 1
ATOM 2479 O O . GLY B 1 140 ? 0.04 17.688 -0.825 1 92 140 GLY B O 1
ATOM 2480 N N . SER B 1 141 ? 0.296 15.75 0.15 1 93 141 SER B N 1
ATOM 2481 C CA . SER B 1 141 ? 1.409 16.266 0.942 1 93 141 SER B CA 1
ATOM 2482 C C . SER B 1 141 ? 2.707 16.266 0.141 1 93 141 SER B C 1
ATOM 2484 O O . SER B 1 141 ? 3.002 15.289 -0.566 1 93 141 SER B O 1
ATOM 2486 N N . MET B 1 142 ? 3.35 17.344 0.206 1 92.31 142 MET B N 1
ATOM 2487 C CA . MET B 1 142 ? 4.738 17.406 -0.236 1 92.31 142 MET B CA 1
ATOM 2488 C C . MET B 1 142 ? 5.691 17.141 0.925 1 92.31 142 MET B C 1
ATOM 2490 O O . MET B 1 142 ? 5.41 17.516 2.062 1 92.31 142 MET B O 1
ATOM 2494 N N . ARG B 1 143 ? 6.789 16.5 0.597 1 93.56 143 ARG B N 1
ATOM 2495 C CA . ARG B 1 143 ? 7.789 16.234 1.629 1 93.56 143 ARG B CA 1
ATOM 2496 C C . ARG B 1 143 ? 9.172 16.672 1.17 1 93.56 143 ARG B C 1
ATOM 2498 O O . ARG B 1 143 ? 9.602 16.344 0.058 1 93.56 143 ARG B O 1
ATOM 2505 N N . LEU B 1 144 ? 9.773 17.516 1.948 1 95.12 144 LEU B N 1
ATOM 2506 C CA . LEU B 1 144 ? 11.18 17.859 1.764 1 95.12 144 LEU B CA 1
ATOM 2507 C C . LEU B 1 144 ? 12.078 16.969 2.615 1 95.12 144 LEU B C 1
ATOM 2509 O O . LEU B 1 144 ? 11.844 16.812 3.818 1 95.12 144 LEU B O 1
ATOM 2513 N N . CYS B 1 145 ? 13.148 16.438 2.025 1 94.38 145 CYS B N 1
ATOM 2514 C CA . CYS B 1 145 ? 13.922 15.383 2.678 1 94.38 145 CYS B CA 1
ATOM 2515 C C . CYS B 1 145 ? 15.352 15.836 2.928 1 94.38 145 CYS B C 1
ATOM 2517 O O . CYS B 1 145 ? 16.125 15.133 3.59 1 94.38 145 CYS B O 1
ATOM 2519 N N . CYS B 1 146 ? 15.672 16.969 2.299 1 94.81 146 CYS B N 1
ATOM 2520 C CA . CYS B 1 146 ? 17 17.547 2.449 1 94.81 146 CYS B CA 1
ATOM 2521 C C . CYS B 1 146 ? 16.922 19.062 2.584 1 94.81 146 CYS B C 1
ATOM 2523 O O . CYS B 1 146 ? 16.016 19.688 2.051 1 94.81 146 CYS B O 1
ATOM 2525 N N . THR B 1 147 ? 17.922 19.562 3.262 1 94.75 147 THR B N 1
ATOM 2526 C CA . THR B 1 147 ? 18.031 21 3.396 1 94.75 147 THR B CA 1
ATOM 2527 C C . THR B 1 147 ? 18 21.688 2.027 1 94.75 147 THR B C 1
ATOM 2529 O O . THR B 1 147 ? 17.375 22.719 1.853 1 94.75 147 THR B O 1
ATOM 2532 N N . SER B 1 148 ? 18.609 21.031 1.089 1 93.69 148 SER B N 1
ATOM 2533 C CA . SER B 1 148 ? 18.75 21.625 -0.238 1 93.69 148 SER B CA 1
ATOM 2534 C C . SER B 1 148 ? 17.422 21.641 -0.983 1 93.69 148 SER B C 1
ATOM 2536 O O . SER B 1 148 ? 17.281 22.312 -2.006 1 93.69 148 SER B O 1
ATOM 2538 N N . ASP B 1 149 ? 16.406 20.922 -0.407 1 93 149 ASP B N 1
ATOM 2539 C CA . ASP B 1 149 ? 15.125 20.828 -1.101 1 93 149 ASP B CA 1
ATOM 2540 C C . ASP B 1 149 ? 14.398 22.172 -1.105 1 93 149 ASP B C 1
ATOM 2542 O O . ASP B 1 149 ? 13.477 22.375 -1.893 1 93 149 ASP B O 1
ATOM 2546 N N . ILE B 1 150 ? 14.789 23.062 -0.251 1 91.44 150 ILE B N 1
ATOM 2547 C CA . ILE B 1 150 ? 14.109 24.344 -0.13 1 91.44 150 ILE B CA 1
ATOM 2548 C C . ILE B 1 150 ? 14.234 25.125 -1.44 1 91.44 150 ILE B C 1
ATOM 2550 O O . ILE B 1 150 ? 13.359 25.922 -1.778 1 91.44 150 ILE B O 1
ATOM 2554 N N . GLU B 1 151 ? 15.273 24.812 -2.148 1 89.38 151 GLU B N 1
ATOM 2555 C CA . GLU B 1 151 ? 15.523 25.547 -3.383 1 89.38 151 GLU B CA 1
ATOM 2556 C C . GLU B 1 151 ? 14.523 25.172 -4.469 1 89.38 151 GLU B C 1
ATOM 2558 O O . GLU B 1 151 ? 14.328 25.922 -5.43 1 89.38 151 GLU B O 1
ATOM 2563 N N . LYS B 1 152 ? 13.922 24.031 -4.27 1 84.62 152 LYS B N 1
ATOM 2564 C CA . LYS B 1 152 ? 13.016 23.516 -5.289 1 84.62 152 LYS B CA 1
ATOM 2565 C C . LYS B 1 152 ? 11.641 24.156 -5.176 1 84.62 152 LYS B C 1
ATOM 2567 O O . LYS B 1 152 ? 10.828 24.078 -6.102 1 84.62 152 LYS B O 1
ATOM 2572 N N . TYR B 1 153 ? 11.5 24.703 -3.971 1 80.12 153 TYR B N 1
ATOM 2573 C CA . TYR B 1 153 ? 10.141 25.188 -3.725 1 80.12 153 TYR B CA 1
ATOM 2574 C C . TYR B 1 153 ? 10.133 26.688 -3.434 1 80.12 153 TYR B C 1
ATOM 2576 O O . TYR B 1 153 ? 11.055 27.203 -2.803 1 80.12 153 TYR B O 1
ATOM 2584 N N . GLY B 1 154 ? 9.305 27.375 -3.996 1 79.62 154 GLY B N 1
ATOM 2585 C CA . GLY B 1 154 ? 9.117 28.797 -3.775 1 79.62 154 GLY B CA 1
ATOM 2586 C C . GLY B 1 154 ? 7.941 29.109 -2.873 1 79.62 154 GLY B C 1
ATOM 2587 O O . GLY B 1 154 ? 7.879 28.625 -1.737 1 79.62 154 GLY B O 1
ATOM 2588 N N . THR B 1 155 ? 7.031 29.922 -3.371 1 90.62 155 THR B N 1
ATOM 2589 C CA . THR B 1 155 ? 5.816 30.359 -2.682 1 90.62 155 THR B CA 1
ATOM 2590 C C . THR B 1 155 ? 4.641 29.453 -3.061 1 90.62 155 THR B C 1
ATOM 2592 O O . THR B 1 155 ? 4.484 29.094 -4.227 1 90.62 155 THR B O 1
ATOM 2595 N N . PHE B 1 156 ? 3.814 29.094 -1.993 1 94.62 156 PHE B N 1
ATOM 2596 C CA . PHE B 1 156 ? 2.641 28.25 -2.203 1 94.62 156 PHE B CA 1
ATOM 2597 C C . PHE B 1 156 ? 1.394 28.906 -1.627 1 94.62 156 PHE B C 1
ATOM 2599 O O . PHE B 1 156 ? 1.483 29.734 -0.708 1 94.62 156 PHE B O 1
ATOM 2606 N N . THR B 1 157 ? 0.396 28.562 -2.256 1 97.19 157 THR B N 1
ATOM 2607 C CA . THR B 1 157 ? -0.899 28.984 -1.742 1 97.19 157 THR B CA 1
ATOM 2608 C C . THR B 1 157 ? -1.817 27.797 -1.513 1 97.19 157 THR B C 1
ATOM 2610 O O . THR B 1 157 ? -1.85 26.859 -2.324 1 97.19 157 THR B O 1
ATOM 2613 N N . THR B 1 158 ? -2.533 27.828 -0.452 1 98.25 158 THR B N 1
ATOM 2614 C CA . THR B 1 158 ? -3.393 26.703 -0.08 1 98.25 158 THR B CA 1
ATOM 2615 C C . THR B 1 158 ? -4.613 26.641 -0.991 1 98.25 158 THR B C 1
ATOM 2617 O O . THR B 1 158 ? -4.984 27.625 -1.621 1 98.25 158 THR B O 1
ATOM 2620 N N . ALA B 1 159 ? -5.156 25.422 -1.124 1 97.69 159 ALA B N 1
ATOM 2621 C CA . ALA B 1 159 ? -6.379 25.219 -1.895 1 97.69 159 ALA B CA 1
ATOM 2622 C C . ALA B 1 159 ? -7.559 25.938 -1.245 1 97.69 159 ALA B C 1
ATOM 2624 O O . ALA B 1 159 ? -8.406 26.5 -1.938 1 97.69 159 ALA B O 1
ATOM 2625 N N . GLU B 1 160 ? -7.609 25.859 0.099 1 96.81 160 GLU B N 1
ATOM 2626 C CA . GLU B 1 160 ? -8.602 26.562 0.908 1 96.81 160 GLU B CA 1
ATOM 2627 C C . GLU B 1 160 ? -7.938 27.344 2.045 1 96.81 160 GLU B C 1
ATOM 2629 O O . GLU B 1 160 ? -6.91 27.984 1.843 1 96.81 160 GLU B O 1
ATOM 2634 N N . ASN B 1 161 ? -8.539 27.344 3.197 1 98.31 161 ASN B N 1
ATOM 2635 C CA . ASN B 1 161 ? -8.094 28.328 4.188 1 98.31 161 ASN B CA 1
ATOM 2636 C C . ASN B 1 161 ? -7.172 27.688 5.227 1 98.31 161 ASN B C 1
ATOM 2638 O O . ASN B 1 161 ? -7.004 28.219 6.324 1 98.31 161 ASN B O 1
ATOM 2642 N N . LEU B 1 162 ? -6.633 26.516 4.879 1 98.62 162 LEU B N 1
ATOM 2643 C CA . LEU B 1 162 ? -5.828 25.812 5.875 1 98.62 162 LEU B CA 1
ATOM 2644 C C . LEU B 1 162 ? -4.566 25.234 5.25 1 98.62 162 LEU B C 1
ATOM 2646 O O . LEU B 1 162 ? -4.629 24.578 4.203 1 98.62 162 LEU B O 1
ATOM 2650 N N . ALA B 1 163 ? -3.459 25.516 5.84 1 98.62 163 ALA B N 1
ATOM 2651 C CA . ALA B 1 163 ? -2.203 24.828 5.551 1 98.62 163 ALA B CA 1
ATOM 2652 C C . ALA B 1 163 ? -1.791 23.922 6.711 1 98.62 163 ALA B C 1
ATOM 2654 O O . ALA B 1 163 ? -1.877 24.312 7.875 1 98.62 163 ALA B O 1
ATOM 2655 N N . VAL B 1 164 ? -1.384 22.688 6.383 1 98.69 164 VAL B N 1
ATOM 2656 C CA . VAL B 1 164 ? -0.891 21.75 7.387 1 98.69 164 VAL B CA 1
ATOM 2657 C C . VAL B 1 164 ? 0.582 21.438 7.125 1 98.69 164 VAL B C 1
ATOM 2659 O O . VAL B 1 164 ? 0.951 21.031 6.023 1 98.69 164 VAL B O 1
ATOM 2662 N N . MET B 1 165 ? 1.419 21.641 8.141 1 98.19 165 MET B N 1
ATOM 2663 C CA . MET B 1 165 ? 2.842 21.328 8.039 1 98.19 165 MET B CA 1
ATOM 2664 C C . MET B 1 165 ? 3.27 20.375 9.156 1 98.19 165 MET B C 1
ATOM 2666 O O . MET B 1 165 ? 2.639 20.328 10.211 1 98.19 165 MET B O 1
ATOM 2670 N N . GLY B 1 166 ? 4.297 19.578 8.898 1 97.62 166 GLY B N 1
ATOM 2671 C CA . GLY B 1 166 ? 4.777 18.625 9.898 1 97.62 166 GLY B CA 1
ATOM 2672 C C . GLY B 1 166 ? 6.273 18.406 9.828 1 97.62 166 GLY B C 1
ATOM 2673 O O . GLY B 1 166 ? 6.859 18.391 8.742 1 97.62 166 GLY B O 1
ATOM 2674 N N . LEU B 1 167 ? 6.863 18.266 11.023 1 96.94 167 LEU B N 1
ATOM 2675 C CA . LEU B 1 167 ? 8.242 17.797 11.148 1 96.94 167 LEU B CA 1
ATOM 2676 C C . LEU B 1 167 ? 8.289 16.359 11.664 1 96.94 167 LEU B C 1
ATOM 2678 O O . LEU B 1 167 ? 7.523 15.992 12.555 1 96.94 167 LEU B O 1
ATOM 2682 N N . TYR B 1 168 ? 9.07 15.602 11.07 1 94.56 168 TYR B N 1
ATOM 2683 C CA . TYR B 1 168 ? 9.273 14.211 11.445 1 94.56 168 TYR B CA 1
ATOM 2684 C C . TYR B 1 168 ? 10.758 13.859 11.461 1 94.56 168 TYR B C 1
ATOM 2686 O O . TYR B 1 168 ? 11.508 14.266 10.57 1 94.56 168 TYR B O 1
ATOM 2694 N N . SER B 1 169 ? 11.164 13.109 12.5 1 92.38 169 SER B N 1
ATOM 2695 C CA . SER B 1 169 ? 12.57 12.695 12.484 1 92.38 169 SER B CA 1
ATOM 2696 C C . SER B 1 169 ? 12.773 11.414 13.281 1 92.38 169 SER B C 1
ATOM 2698 O O . SER B 1 169 ? 12.164 11.227 14.336 1 92.38 169 SER B O 1
ATOM 2700 N N . ARG B 1 170 ? 13.555 10.539 12.719 1 89.06 170 ARG B N 1
ATOM 2701 C CA . ARG B 1 170 ? 14.078 9.375 13.422 1 89.06 170 ARG B CA 1
ATOM 2702 C C . ARG B 1 170 ? 15.562 9.547 13.75 1 89.06 170 ARG B C 1
ATOM 2704 O O . ARG B 1 170 ? 16.234 8.602 14.156 1 89.06 170 ARG B O 1
ATOM 2711 N N . LEU B 1 171 ? 16.047 10.648 13.422 1 85.62 171 LEU B N 1
ATOM 2712 C CA . LEU B 1 171 ? 17.484 10.898 13.539 1 85.62 171 LEU B CA 1
ATOM 2713 C C . LEU B 1 171 ? 17.766 12.07 14.477 1 85.62 171 LEU B C 1
ATOM 2715 O O . LEU B 1 171 ? 17.594 11.945 15.695 1 85.62 171 LEU B O 1
ATOM 2719 N N . ASN B 1 172 ? 18.062 13.203 13.758 1 85.25 172 ASN B N 1
ATOM 2720 C CA . ASN B 1 172 ? 18.469 14.406 14.477 1 85.25 172 ASN B CA 1
ATOM 2721 C C . ASN B 1 172 ? 17.406 15.492 14.391 1 85.25 172 ASN B C 1
ATOM 2723 O O . ASN B 1 172 ? 16.281 15.234 13.938 1 85.25 172 ASN B O 1
ATOM 2727 N N . SER B 1 173 ? 17.797 16.562 15.008 1 90.5 173 SER B N 1
ATOM 2728 C CA . SER B 1 173 ? 16.891 17.703 15.062 1 90.5 173 SER B CA 1
ATOM 2729 C C . SER B 1 173 ? 16.625 18.266 13.664 1 90.5 173 SER B C 1
ATOM 2731 O O . SER B 1 173 ? 17.484 18.188 12.781 1 90.5 173 SER B O 1
ATOM 2733 N N . VAL B 1 174 ? 15.477 18.734 13.453 1 95.06 174 VAL B N 1
ATOM 2734 C CA . VAL B 1 174 ? 15.062 19.422 12.227 1 95.06 174 VAL B CA 1
ATOM 2735 C C . VAL B 1 174 ? 14.586 20.828 12.555 1 95.06 174 VAL B C 1
ATOM 2737 O O . VAL B 1 174 ? 13.875 21.031 13.539 1 95.06 174 VAL B O 1
ATOM 2740 N N . TYR B 1 175 ? 15.062 21.766 11.812 1 96.75 175 TYR B N 1
ATOM 2741 C CA . TYR B 1 175 ? 14.641 23.156 11.961 1 96.75 175 TYR B CA 1
ATOM 2742 C C . TYR B 1 175 ? 14.039 23.688 10.664 1 96.75 175 TYR B C 1
ATOM 2744 O O . TYR B 1 175 ? 14.555 23.406 9.578 1 96.75 175 TYR B O 1
ATOM 2752 N N . PHE B 1 176 ? 12.984 24.438 10.805 1 97.5 176 PHE B N 1
ATOM 2753 C CA . PHE B 1 176 ? 12.477 25.109 9.609 1 97.5 176 PHE B CA 1
ATOM 2754 C C . PHE B 1 176 ? 11.898 26.484 9.969 1 97.5 176 PHE B C 1
ATOM 2756 O O . PHE B 1 176 ? 11.641 26.766 11.141 1 97.5 176 PHE B O 1
ATOM 2763 N N . SER B 1 177 ? 11.758 27.297 8.93 1 97.62 177 SER B N 1
ATOM 2764 C CA . SER B 1 177 ? 11.008 28.531 9.07 1 97.62 177 SER B CA 1
ATOM 2765 C C . SER B 1 177 ? 10.281 28.891 7.777 1 97.62 177 SER B C 1
ATOM 2767 O O . SER B 1 177 ? 10.758 28.578 6.688 1 97.62 177 SER B O 1
ATOM 2769 N N . VAL B 1 178 ? 9.133 29.547 7.969 1 98 178 VAL B N 1
ATOM 2770 C CA . VAL B 1 178 ? 8.344 30 6.824 1 98 178 VAL B CA 1
ATOM 2771 C C . VAL B 1 178 ? 7.766 31.391 7.113 1 98 178 VAL B C 1
ATOM 2773 O O . VAL B 1 178 ? 7.59 31.766 8.273 1 98 178 VAL B O 1
ATOM 2776 N N . LYS B 1 179 ? 7.512 32.062 6.059 1 98.06 179 LYS B N 1
ATOM 2777 C CA . LYS B 1 179 ? 6.648 33.25 6.102 1 98.06 179 LYS B CA 1
ATOM 2778 C C . LYS B 1 179 ? 5.266 32.938 5.531 1 98.06 179 LYS B C 1
ATOM 2780 O O . LYS B 1 179 ? 5.137 32.125 4.609 1 98.06 179 LYS B O 1
ATOM 2785 N N . TYR B 1 180 ? 4.246 33.562 6.133 1 98.62 180 TYR B N 1
ATOM 2786 C CA . TYR B 1 180 ? 2.906 33.281 5.637 1 98.62 180 TYR B CA 1
ATOM 2787 C C . TYR B 1 180 ? 2.004 34.5 5.785 1 98.62 180 TYR B C 1
ATOM 2789 O O . TYR B 1 180 ? 2.275 35.406 6.602 1 98.62 180 TYR B O 1
ATOM 2797 N N . LYS B 1 181 ? 0.953 34.594 5.02 1 98.5 181 LYS B N 1
ATOM 2798 C CA . LYS B 1 181 ? -0.077 35.625 5.082 1 98.5 181 LYS B CA 1
ATOM 2799 C C . LYS B 1 181 ? -1.358 35.188 4.391 1 98.5 181 LYS B C 1
ATOM 2801 O O . LYS B 1 181 ? -1.387 34.125 3.766 1 98.5 181 LYS B O 1
ATOM 2806 N N . ILE B 1 182 ? -2.371 36 4.539 1 98.19 182 ILE B N 1
ATOM 2807 C CA . ILE B 1 182 ? -3.633 35.75 3.85 1 98.19 182 ILE B CA 1
ATOM 2808 C C . ILE B 1 182 ? -3.518 36.188 2.391 1 98.19 182 ILE B C 1
ATOM 2810 O O . ILE B 1 182 ? -2.861 37.188 2.086 1 98.19 182 ILE B O 1
ATOM 2814 N N . THR B 1 183 ? -4.195 35.469 1.561 1 95.12 183 THR B N 1
ATOM 2815 C CA . THR B 1 183 ? -4.395 35.906 0.188 1 95.12 183 THR B CA 1
ATOM 2816 C C . THR B 1 183 ? -5.836 35.656 -0.256 1 95.12 183 THR B C 1
ATOM 2818 O O . THR B 1 183 ? -6.523 34.812 0.287 1 95.12 183 THR B O 1
#

Radius of gyration: 25.33 Å; Cα contacts (8 Å, |Δi|>4): 936; chains: 2; bounding box: 46×80×61 Å

Nearest PDB structures (foldseek):
  2wno-assembly1_A  TM=7.738E-01  e=3.689E-08  Homo sapiens
  6fzv-assembly1_D  TM=7.435E-01  e=4.159E-08  Homo sapiens
  9en2-assembly1_A  TM=7.691E-01  e=3.387E-07  Homo sapiens
  6fzw-assembly1_D  TM=6.552E-01  e=4.304E-07  Homo sapiens
  3dem-assembly1_B  TM=4.751E-01  e=5.519E-05  Homo sapiens

Organism: Panagrellus redivivus (NCBI:txid6233)

Solvent-accessible surface area (backbone atoms only — not comparable to full-atom values): 19136 Å² total; per-residue (Å²): 130,79,82,68,75,86,65,53,69,46,52,53,49,50,50,33,64,69,41,46,30,38,66,65,35,82,67,78,73,83,40,28,76,82,21,40,54,24,50,73,45,56,84,28,29,45,45,30,84,55,34,16,65,57,35,18,77,38,69,23,78,46,35,63,33,86,41,59,50,81,43,79,44,39,84,53,84,42,79,52,68,53,58,50,41,74,41,85,89,64,86,71,82,59,29,29,27,20,33,37,41,35,26,58,89,93,28,17,33,34,38,33,72,72,45,55,46,45,66,70,29,75,92,41,71,42,21,31,41,36,43,26,33,53,80,34,58,58,74,42,59,44,73,38,26,36,37,74,44,55,77,79,47,63,75,45,65,26,70,39,29,40,33,38,33,32,42,39,25,61,75,66,58,36,37,39,29,34,36,33,18,44,86,131,80,81,69,76,84,64,54,68,46,52,51,49,50,50,34,64,69,40,45,28,40,64,67,36,81,68,80,72,84,40,28,75,81,20,41,54,24,51,73,44,58,85,28,30,45,45,31,82,55,33,16,66,57,35,19,76,38,69,23,78,46,35,62,35,87,43,60,50,81,41,74,44,39,86,54,82,42,79,51,70,54,57,48,43,75,40,84,90,61,72,76,76,60,29,29,26,20,34,36,40,33,25,59,89,94,28,18,32,33,38,33,71,71,45,53,47,46,68,70,30,74,92,40,71,44,21,33,40,37,41,28,34,53,82,35,58,59,76,41,57,44,73,39,25,35,36,74,44,56,77,78,47,65,76,46,64,27,70,39,28,41,33,40,34,33,42,42,25,61,74,64,56,34,35,39,28,33,37,32,17,42,87